Protein 2AZQ (pdb70)

B-factor: mean 15.6, std 13.95, range [2.0, 67.77]

Structure (mmCIF, N/CA/C/O backbone):
data_2AZQ
#
_entry.id   2AZQ
#
_cell.length_a   62.73
_cell.length_b   71.52
_cell.length_c   187.09
_cell.angle_alpha   90
_cell.angle_beta   90
_cell.angle_gamma   90
#
_symmetry.space_group_name_H-M   'C 2 2 21'
#
loop_
_entity.id
_entity.type
_entity.pdbx_description
1 polymer 'catechol 1,2-dioxygenase'
2 non-polymer 'FE (III) ION'
3 non-polymer 1,2-DIACYL-SN-GLYCERO-3-PHOSHOCHOLINE
#
loop_
_atom_site.group_PDB
_atom_site.id
_atom_site.type_symbol
_atom_site.label_atom_id
_atom_site.label_alt_id
_atom_site.label_comp_id
_atom_site.label_asym_id
_atom_site.label_entity_id
_atom_site.label_seq_id
_atom_site.pdbx_PDB_ins_code
_atom_site.Cartn_x
_atom_site.Cartn_y
_atom_site.Cartn_z
_atom_site.occupancy
_atom_site.B_iso_or_equiv
_atom_site.auth_seq_id
_atom_site.auth_comp_id
_atom_site.auth_asym_id
_atom_site.auth_atom_id
_atom_site.pdbx_PDB_model_num
ATOM 1 N N . VAL A 1 3 ? 1.413 -14.566 9.019 1.00 30.05 2 VAL A N 1
ATOM 2 C CA . VAL A 1 3 ? 1.409 -13.690 10.240 1.00 30.00 2 VAL A CA 1
ATOM 3 C C . VAL A 1 3 ? 1.790 -12.248 9.981 1.00 29.93 2 VAL A C 1
ATOM 4 O O . VAL A 1 3 ? 2.875 -11.965 9.480 1.00 30.10 2 VAL A O 1
ATOM 8 N N . LYS A 1 4 ? 0.895 -11.342 10.363 1.00 29.68 3 LYS A N 1
ATOM 9 C CA . LYS A 1 4 ? 1.086 -9.906 10.164 1.00 28.96 3 LYS A CA 1
ATOM 10 C C . LYS A 1 4 ? 1.026 -9.172 11.507 1.00 26.92 3 LYS A C 1
ATOM 11 O O . LYS A 1 4 ? 0.009 -9.235 12.188 1.00 26.85 3 LYS A O 1
ATOM 17 N N . ILE A 1 5 ? 2.097 -8.473 11.882 1.00 24.07 4 ILE A N 1
ATOM 18 C CA . ILE A 1 5 ? 2.112 -7.744 13.147 1.00 20.88 4 ILE A CA 1
ATOM 19 C C . ILE A 1 5 ? 2.302 -6.256 12.869 1.00 20.52 4 ILE A C 1
ATOM 20 O O . ILE A 1 5 ? 2.046 -5.409 13.727 1.00 19.66 4 ILE A O 1
ATOM 25 N N . SER A 1 6 ? 2.755 -5.965 11.653 1.00 19.21 5 SER A N 1
ATOM 26 C CA . SER A 1 6 ? 3.008 -4.606 11.171 1.00 19.49 5 SER A CA 1
ATOM 27 C C . SER A 1 6 ? 1.806 -3.615 11.239 1.00 19.52 5 SER A C 1
ATOM 28 O O . SER A 1 6 ? 1.982 -2.381 11.285 1.00 17.85 5 SER A O 1
ATOM 31 N N . HIS A 1 7 ? 0.596 -4.171 11.260 1.00 19.81 6 HIS A N 1
ATOM 32 C CA . HIS A 1 7 ? -0.63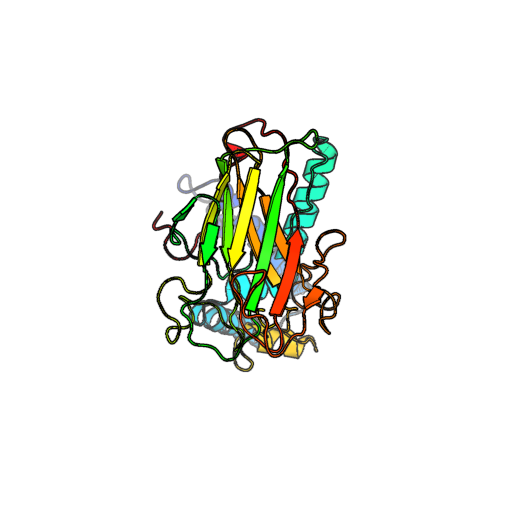7 -3.397 11.282 1.00 21.33 6 HIS A CA 1
ATOM 33 C C . HIS A 1 7 ? -1.135 -3.082 12.702 1.00 21.07 6 HIS A C 1
ATOM 34 O O . HIS A 1 7 ? -2.077 -2.298 12.879 1.00 21.09 6 HIS A O 1
ATOM 41 N N . THR A 1 8 ? -0.505 -3.692 13.703 1.00 20.62 7 THR A N 1
ATOM 42 C CA . THR A 1 8 ? -0.892 -3.491 15.099 1.00 20.03 7 THR A CA 1
ATOM 43 C C . THR A 1 8 ? -0.311 -2.195 15.650 1.00 19.35 7 THR A C 1
ATOM 44 O O . THR A 1 8 ? 0.780 -1.784 15.256 1.00 18.72 7 THR A O 1
ATOM 48 N N . ALA A 1 9 ? -1.040 -1.562 16.564 1.00 19.12 8 ALA A N 1
ATOM 49 C CA . ALA A 1 9 ? -0.602 -0.313 17.188 1.00 20.38 8 ALA A CA 1
ATOM 50 C C . ALA A 1 9 ? 0.752 -0.511 17.881 1.00 21.92 8 ALA A C 1
ATOM 51 O O . ALA A 1 9 ? 1.590 0.406 17.932 1.00 22.09 8 ALA A O 1
ATOM 53 N N . ASP A 1 10 ? 0.945 -1.721 18.405 1.00 22.06 9 ASP A N 1
ATOM 54 C CA . ASP A 1 10 ? 2.158 -2.103 19.106 1.00 22.53 9 ASP A CA 1
ATOM 55 C C . ASP A 1 10 ? 3.386 -1.875 18.199 1.00 21.43 9 ASP A C 1
ATOM 56 O O . ASP A 1 10 ? 4.436 -1.400 18.659 1.00 22.04 9 ASP A O 1
ATOM 61 N N . ILE A 1 11 ? 3.252 -2.201 16.915 1.00 17.76 10 ILE A N 1
ATOM 62 C CA . ILE A 1 11 ? 4.349 -2.026 15.963 1.00 17.25 10 ILE A CA 1
ATOM 63 C C . ILE A 1 11 ? 4.388 -0.626 15.326 1.00 17.37 10 ILE A C 1
ATOM 64 O O . ILE A 1 11 ? 5.445 -0.130 15.001 1.00 17.32 10 ILE A O 1
ATOM 69 N N . GLN A 1 12 ? 3.242 0.009 15.132 1.00 17.64 11 GLN A N 1
ATOM 70 C CA . GLN A 1 12 ? 3.236 1.344 14.566 1.00 17.43 11 GLN A CA 1
ATOM 71 C C . GLN A 1 12 ? 3.872 2.292 15.574 1.00 15.91 11 GLN A C 1
ATOM 72 O O . GLN A 1 12 ? 4.501 3.274 15.223 1.00 15.27 11 GLN A O 1
ATOM 78 N N . ALA A 1 13 ? 3.686 1.995 16.848 1.00 15.17 12 ALA A N 1
ATOM 79 C CA . ALA A 1 13 ? 4.257 2.820 17.904 1.00 13.24 12 ALA A CA 1
ATOM 80 C C . ALA A 1 13 ? 5.776 2.650 17.899 1.00 12.05 12 ALA A C 1
ATOM 81 O O . ALA A 1 13 ? 6.517 3.588 18.181 1.00 13.43 12 ALA A O 1
ATOM 83 N N . PHE A 1 14 ? 6.242 1.451 17.577 1.00 10.09 13 PHE A N 1
ATOM 84 C CA . PHE A 1 14 ? 7.671 1.186 17.548 1.00 8.49 13 PHE A CA 1
ATOM 85 C C . PHE A 1 14 ? 8.390 1.899 16.373 1.00 7.56 13 PHE A C 1
ATOM 86 O O . PHE A 1 14 ? 9.460 2.496 16.545 1.00 5.95 13 PHE A O 1
ATOM 94 N N . PHE A 1 15 ? 7.791 1.859 15.189 1.00 7.39 14 PHE A N 1
ATOM 95 C CA . PHE A 1 15 ? 8.381 2.503 14.026 1.00 7.80 14 PHE A CA 1
ATOM 96 C C . PHE A 1 15 ? 8.379 3.984 14.260 1.00 7.27 14 PHE A C 1
ATOM 97 O O . PHE A 1 15 ? 9.281 4.682 13.831 1.00 6.09 14 PHE A O 1
ATOM 105 N N . ASN A 1 16 ? 7.360 4.441 14.973 1.00 7.72 15 ASN A N 1
ATOM 106 C CA . ASN A 1 16 ? 7.198 5.839 15.318 1.00 8.76 15 ASN A CA 1
ATOM 107 C C . ASN A 1 16 ? 8.451 6.325 16.091 1.00 9.96 15 ASN A C 1
ATOM 108 O O . ASN A 1 16 ? 9.067 7.348 15.738 1.00 8.27 15 ASN A O 1
ATOM 113 N N . GLN A 1 17 ? 8.861 5.586 17.124 1.00 10.67 16 GLN A N 1
ATOM 114 C CA . GLN A 1 17 ? 10.029 6.009 17.892 1.00 12.76 16 GLN A CA 1
ATOM 115 C C . GLN A 1 17 ? 11.343 5.805 17.141 1.00 13.12 16 GLN A C 1
ATOM 116 O O . GLN A 1 17 ? 12.325 6.490 17.425 1.00 12.22 16 GLN A O 1
ATOM 122 N N . VAL A 1 18 ? 11.385 4.844 16.220 1.00 12.43 17 VAL A N 1
ATOM 123 C CA . VAL A 1 18 ? 12.606 4.623 15.468 1.00 13.65 17 VAL A CA 1
ATOM 124 C C . VAL A 1 18 ? 12.865 5.791 14.547 1.00 12.42 17 VAL A C 1
ATOM 125 O O . VAL A 1 18 ? 13.997 6.258 14.420 1.00 12.84 17 VAL A O 1
ATOM 129 N N . ALA A 1 19 ? 11.801 6.248 13.897 1.00 10.81 18 ALA A N 1
ATOM 130 C CA . ALA A 1 19 ? 11.876 7.367 12.978 1.00 10.36 18 ALA A CA 1
ATOM 131 C C . ALA A 1 19 ? 12.384 8.649 13.683 1.00 11.14 18 ALA A C 1
ATOM 132 O O . ALA A 1 19 ? 12.873 9.575 13.030 1.00 12.42 18 ALA A O 1
ATOM 134 N N . GLY A 1 20 ? 12.280 8.687 15.012 1.00 9.76 19 GLY A N 1
ATOM 135 C CA . GLY A 1 20 ? 12.747 9.833 15.770 1.00 9.05 19 GLY A CA 1
ATOM 136 C C . GLY A 1 20 ? 11.655 10.765 16.265 1.00 9.33 19 GLY A C 1
ATOM 137 O O . GLY A 1 20 ? 11.956 11.838 16.780 1.00 6.74 19 GLY A O 1
ATOM 138 N N . LEU A 1 21 ? 10.390 10.359 16.115 1.00 9.98 20 LEU A N 1
ATOM 139 C CA . LEU A 1 21 ? 9.257 11.186 16.536 1.00 10.36 20 LEU A CA 1
ATOM 140 C C . LEU A 1 21 ? 9.180 11.204 18.065 1.00 10.93 20 LEU A C 1
ATOM 141 O O . LEU A 1 21 ? 8.275 11.753 18.680 1.00 9.90 20 LEU A O 1
ATOM 146 N N . ASP A 1 22 ? 10.207 10.640 18.665 1.00 13.57 21 ASP A N 1
ATOM 147 C CA . ASP A 1 22 ? 10.328 10.595 20.100 1.00 16.33 21 ASP A CA 1
ATOM 148 C C . ASP A 1 22 ? 11.054 11.842 20.638 1.00 15.56 21 ASP A C 1
ATOM 149 O O . ASP A 1 22 ? 11.333 11.943 21.822 1.00 14.79 21 ASP A O 1
ATOM 154 N N . HIS A 1 23 ? 11.358 12.800 19.772 1.00 16.45 22 HIS A N 1
ATOM 155 C CA . HIS A 1 23 ? 12.020 14.023 20.231 1.00 17.35 22 HIS A CA 1
ATOM 156 C C . HIS A 1 23 ? 11.984 15.212 19.273 1.00 15.44 22 HIS A C 1
ATOM 157 O O . HIS A 1 23 ? 11.412 15.148 18.196 1.00 14.42 22 HIS A O 1
ATOM 164 N N . ALA A 1 24 ? 12.612 16.305 19.669 1.00 14.81 23 ALA A N 1
ATOM 165 C CA . ALA A 1 24 ? 12.542 17.502 18.862 1.00 16.05 23 ALA A CA 1
ATOM 166 C C . ALA A 1 24 ? 13.753 17.864 18.045 1.00 17.10 23 ALA A C 1
ATOM 167 O O . ALA A 1 24 ? 13.792 18.948 17.480 1.00 17.39 23 ALA A O 1
ATOM 169 N N . GLU A 1 25 ? 14.724 16.961 17.968 1.00 17.78 24 GLU A N 1
ATOM 170 C CA . GLU A 1 25 ? 15.952 17.187 17.217 1.00 19.13 24 GLU A CA 1
ATOM 171 C C . GLU A 1 25 ? 15.756 16.566 15.851 1.00 18.23 24 GLU A C 1
ATOM 172 O O . GLU A 1 25 ? 14.766 15.880 15.634 1.00 16.84 24 GLU A O 1
ATOM 178 N N . GLY A 1 26 ? 16.712 16.792 14.949 1.00 17.73 25 GLY A N 1
ATOM 179 C CA . GLY A 1 26 ? 16.665 16.220 13.606 1.00 17.17 25 GLY A CA 1
ATOM 180 C C . GLY A 1 26 ? 15.677 16.865 12.656 1.00 16.16 25 GLY A C 1
ATOM 181 O O . GLY A 1 26 ? 15.066 17.846 13.020 1.00 17.67 25 GLY A O 1
ATOM 182 N N . LYS A 1 27 ? 15.527 16.327 11.444 1.00 16.22 26 LYS A N 1
ATOM 183 C CA . LYS A 1 27 ? 14.576 16.859 10.456 1.00 16.43 26 LYS A CA 1
ATOM 184 C C . LYS A 1 27 ? 13.237 16.188 10.433 1.00 15.50 26 LYS A C 1
ATOM 185 O O . LYS A 1 27 ? 13.145 14.976 10.241 1.00 15.91 26 LYS A O 1
ATOM 191 N N . PRO A 1 28 ? 12.171 16.967 10.615 1.00 13.94 27 PRO A N 1
ATOM 192 C CA . PRO A 1 28 ? 10.842 16.377 10.578 1.00 13.65 27 PRO A CA 1
ATOM 193 C C . PRO A 1 28 ? 10.569 15.746 9.205 1.00 14.14 27 PRO A C 1
ATOM 194 O O . PRO A 1 28 ? 9.581 15.054 9.028 1.00 16.05 27 PRO A O 1
ATOM 198 N N . ARG A 1 29 ? 11.458 15.970 8.242 1.00 15.42 28 ARG A N 1
ATOM 199 C CA . ARG A 1 29 ? 11.305 15.401 6.893 1.00 16.06 28 ARG A CA 1
ATOM 200 C C . ARG A 1 29 ? 11.794 13.934 6.852 1.00 16.28 28 ARG A C 1
ATOM 201 O O . ARG A 1 29 ? 11.021 13.056 6.467 1.00 16.49 28 ARG A O 1
ATOM 209 N N . PHE A 1 30 ? 13.039 13.653 7.255 1.00 15.59 29 PHE A N 1
ATOM 210 C CA . PHE A 1 30 ? 13.507 12.260 7.258 1.00 16.23 29 PHE A CA 1
ATOM 211 C C . PHE A 1 30 ? 12.639 11.432 8.129 1.00 14.27 29 PHE A C 1
ATOM 212 O O . PHE A 1 30 ? 12.371 10.271 7.820 1.00 12.96 29 PHE A O 1
ATOM 220 N N . LYS A 1 31 ? 12.241 12.021 9.251 1.00 12.19 30 LYS A N 1
ATOM 221 C CA . LYS A 1 31 ? 11.397 11.309 10.172 1.00 10.14 30 LYS A CA 1
ATOM 222 C C . LYS A 1 31 ? 10.195 10.782 9.424 1.00 9.26 30 LYS A C 1
ATOM 223 O O . LYS A 1 31 ? 9.884 9.615 9.560 1.00 8.85 30 LYS A O 1
ATOM 229 N N . GLN A 1 32 ? 9.538 11.620 8.617 1.00 8.43 31 GLN A N 1
ATOM 230 C CA . GLN A 1 32 ? 8.372 11.170 7.862 1.00 9.92 31 GLN A CA 1
ATOM 231 C C . GLN A 1 32 ? 8.763 10.119 6.814 1.00 9.50 31 GLN A C 1
ATOM 232 O O . GLN A 1 32 ? 8.048 9.132 6.627 1.00 9.51 31 GLN A O 1
ATOM 238 N N . ILE A 1 33 ? 9.900 10.318 6.148 1.00 7.83 32 ILE A N 1
ATOM 239 C CA . ILE A 1 33 ? 10.368 9.366 5.131 1.00 7.17 32 ILE A CA 1
ATOM 240 C C . ILE A 1 33 ? 10.792 7.995 5.754 1.00 8.07 32 ILE A C 1
ATOM 241 O O . ILE A 1 33 ? 10.430 6.919 5.234 1.00 8.97 32 ILE A O 1
ATOM 246 N N . ILE A 1 34 ? 11.541 8.026 6.858 1.00 6.95 33 ILE A N 1
ATOM 247 C CA . ILE A 1 34 ? 11.941 6.785 7.520 1.00 7.04 33 ILE A CA 1
ATOM 248 C C . ILE A 1 34 ? 10.730 6.099 8.156 1.00 5.05 33 ILE A C 1
ATOM 249 O O . ILE A 1 34 ? 10.730 4.889 8.279 1.00 7.20 33 ILE A O 1
ATOM 254 N N . LEU A 1 35 ? 9.709 6.842 8.565 1.00 4.49 34 LEU A N 1
ATOM 255 C CA . LEU A 1 35 ? 8.537 6.182 9.180 1.00 5.62 34 LEU A CA 1
ATOM 256 C C . LEU A 1 35 ? 7.945 5.335 8.045 1.00 5.44 34 LEU A C 1
ATOM 257 O O . LEU A 1 35 ? 7.617 4.156 8.205 1.00 4.48 34 LEU A O 1
ATOM 262 N N . ARG A 1 36 ? 7.855 5.955 6.882 1.00 5.35 35 ARG A N 1
ATOM 263 C CA . ARG A 1 36 ? 7.320 5.309 5.700 1.00 7.57 35 ARG A CA 1
ATOM 264 C C . ARG A 1 36 ? 8.207 4.143 5.206 1.00 8.61 35 ARG A C 1
ATOM 265 O O . ARG A 1 36 ? 7.703 3.024 5.032 1.00 7.14 35 ARG A O 1
ATOM 273 N N . VAL A 1 37 ? 9.507 4.390 4.993 1.00 7.89 36 VAL A N 1
ATOM 274 C CA . VAL A 1 37 ? 10.410 3.329 4.528 1.00 8.29 36 VAL A CA 1
ATOM 275 C C . VAL A 1 37 ? 10.310 2.097 5.433 1.00 9.55 36 VAL A C 1
ATOM 276 O O . VAL A 1 37 ? 10.427 0.954 4.961 1.00 9.04 36 VAL A O 1
ATOM 280 N N . LEU A 1 38 ? 10.085 2.320 6.732 1.00 9.79 37 LEU A N 1
ATOM 281 C CA . LEU A 1 38 ? 9.954 1.196 7.665 1.00 10.11 37 LEU A CA 1
ATOM 282 C C . LEU A 1 38 ? 8.623 0.421 7.581 1.00 11.55 37 LEU A C 1
ATOM 283 O O . LEU A 1 38 ? 8.629 -0.798 7.670 1.00 10.65 37 LEU A O 1
ATOM 288 N N . GLN A 1 39 ? 7.498 1.123 7.406 1.00 13.25 38 GLN A N 1
ATOM 289 C CA . GLN A 1 39 ? 6.179 0.486 7.318 1.00 14.98 38 GLN A CA 1
ATOM 290 C C . GLN A 1 39 ? 6.085 -0.340 6.056 1.00 15.10 38 GLN A C 1
ATOM 291 O O . GLN A 1 39 ? 5.480 -1.420 6.057 1.00 16.74 38 GLN A O 1
ATOM 297 N N . ASP A 1 40 ? 6.644 0.192 4.968 1.00 13.06 39 ASP A N 1
ATOM 298 C CA . ASP A 1 40 ? 6.632 -0.517 3.695 1.00 11.96 39 ASP A CA 1
ATOM 299 C C . ASP A 1 40 ? 7.583 -1.714 3.747 1.00 11.66 39 ASP A C 1
ATOM 300 O O . ASP A 1 40 ? 7.197 -2.827 3.400 1.00 12.94 39 ASP A O 1
ATOM 305 N N . THR A 1 41 ? 8.820 -1.501 4.188 1.00 10.69 40 THR A N 1
ATOM 306 C CA . THR A 1 41 ? 9.765 -2.605 4.252 1.00 9.72 40 THR A CA 1
ATOM 307 C C . THR A 1 41 ? 9.163 -3.774 5.024 1.00 10.34 40 THR A C 1
ATOM 308 O O . THR A 1 41 ? 9.255 -4.932 4.606 1.00 10.89 40 THR A O 1
ATOM 312 N N . ALA A 1 42 ? 8.523 -3.459 6.139 1.00 9.64 41 ALA A N 1
ATOM 313 C CA . ALA A 1 42 ? 7.877 -4.456 6.965 1.00 10.49 41 ALA A CA 1
ATOM 314 C C . ALA A 1 42 ? 6.788 -5.227 6.201 1.00 11.44 41 ALA A C 1
ATOM 315 O O . ALA A 1 42 ? 6.654 -6.446 6.362 1.00 9.93 41 ALA A O 1
ATOM 317 N N . ARG A 1 43 ? 6.002 -4.520 5.384 1.00 12.43 42 ARG A N 1
ATOM 318 C CA . ARG A 1 43 ? 4.944 -5.167 4.608 1.00 13.35 42 ARG A CA 1
ATOM 319 C C . ARG A 1 43 ? 5.484 -6.121 3.550 1.00 10.91 42 ARG A C 1
ATOM 320 O O . ARG A 1 43 ? 4.902 -7.168 3.328 1.00 9.68 42 ARG A O 1
ATOM 328 N N . LEU A 1 44 ? 6.560 -5.764 2.862 1.00 9.01 43 LEU A N 1
ATOM 329 C CA . LEU A 1 44 ? 7.092 -6.712 1.890 1.00 9.66 43 LEU A CA 1
ATOM 330 C C . LEU A 1 44 ? 7.386 -7.989 2.664 1.00 8.73 43 LEU A C 1
ATOM 331 O O . LEU A 1 44 ? 6.934 -9.072 2.313 1.00 8.51 43 LEU A O 1
ATOM 336 N N . ILE A 1 45 ? 8.206 -7.845 3.698 1.00 6.77 44 ILE A N 1
ATOM 337 C CA . ILE A 1 45 ? 8.584 -8.978 4.504 1.00 6.72 44 ILE A CA 1
ATOM 338 C C . ILE A 1 45 ? 7.366 -9.798 4.917 1.00 7.47 44 ILE A C 1
ATOM 339 O O . ILE A 1 45 ? 7.421 -11.017 4.953 1.00 8.29 44 ILE A O 1
ATOM 344 N N . GLU A 1 46 ? 6.259 -9.143 5.220 1.00 7.82 45 GLU A N 1
ATOM 345 C CA . GLU A 1 46 ? 5.077 -9.887 5.619 1.00 9.89 45 GLU A CA 1
ATOM 346 C C . GLU A 1 46 ? 4.221 -10.385 4.462 1.00 10.52 45 GLU A C 1
ATOM 347 O O . GLU A 1 46 ? 3.555 -11.403 4.585 1.00 11.14 45 GLU A O 1
ATOM 353 N N . ASP A 1 47 ? 4.251 -9.677 3.339 1.00 10.88 46 ASP A N 1
ATOM 354 C CA . ASP A 1 47 ? 3.471 -10.051 2.168 1.00 10.01 46 ASP A CA 1
ATOM 355 C C . ASP A 1 47 ? 4.157 -11.086 1.301 1.00 10.96 46 ASP A C 1
ATOM 356 O O . ASP A 1 47 ? 3.490 -11.932 0.709 1.00 13.06 46 ASP A O 1
ATOM 361 N N . LEU A 1 48 ? 5.484 -11.037 1.220 1.00 10.19 47 LEU A N 1
ATOM 362 C CA . LEU A 1 48 ? 6.207 -11.989 0.380 1.00 8.86 47 LEU A CA 1
ATOM 363 C C . LEU A 1 48 ? 6.908 -13.009 1.240 1.00 11.02 47 LEU A C 1
ATOM 364 O O . LEU A 1 48 ? 7.641 -13.889 0.751 1.00 10.80 47 LEU A O 1
ATOM 369 N N . GLU A 1 49 ? 6.653 -12.893 2.535 1.00 12.37 48 GLU A N 1
ATOM 370 C CA . GLU A 1 49 ? 7.244 -13.789 3.501 1.00 13.83 48 GLU A CA 1
ATOM 371 C C . GLU A 1 49 ? 8.719 -14.025 3.243 1.00 12.20 48 GLU A C 1
ATOM 372 O O . GLU A 1 49 ? 9.145 -15.152 2.988 1.00 10.82 48 GLU A O 1
ATOM 378 N N . ILE A 1 50 ? 9.492 -12.947 3.306 1.00 11.13 49 ILE A N 1
ATOM 379 C CA . ILE A 1 50 ? 10.928 -13.039 3.118 1.00 12.30 49 ILE A CA 1
ATOM 380 C C . ILE A 1 50 ? 11.510 -13.789 4.329 1.00 12.10 49 ILE A C 1
ATOM 381 O O . ILE A 1 50 ? 11.157 -13.523 5.474 1.00 12.48 49 ILE A O 1
ATOM 386 N N . THR A 1 51 ? 12.387 -14.742 4.058 1.00 11.67 50 THR A N 1
ATOM 387 C CA . THR A 1 51 ? 13.031 -15.540 5.091 1.00 12.46 50 THR A CA 1
ATOM 388 C C . THR A 1 51 ? 14.148 -14.708 5.762 1.00 13.40 50 THR A C 1
ATOM 389 O O . THR A 1 51 ? 14.507 -13.646 5.256 1.00 11.63 50 THR A O 1
ATOM 393 N N . GLU A 1 52 ? 14.691 -15.171 6.891 1.00 13.85 51 GLU A N 1
ATOM 394 C CA . GLU A 1 52 ? 15.802 -14.444 7.504 1.00 15.42 51 GLU A CA 1
ATOM 395 C C . GLU A 1 52 ? 17.002 -14.487 6.565 1.00 15.75 51 GLU A C 1
ATOM 396 O O . GLU A 1 52 ? 17.713 -13.482 6.440 1.00 16.34 51 GLU A O 1
ATOM 402 N N . ASP A 1 53 ? 17.239 -15.648 5.929 1.00 14.94 52 ASP A N 1
ATOM 403 C CA . ASP A 1 53 ? 18.362 -15.789 5.001 1.00 14.29 52 ASP A CA 1
ATOM 404 C C . ASP A 1 53 ? 18.251 -14.827 3.837 1.00 12.15 52 ASP A C 1
ATOM 405 O O . ASP A 1 53 ? 19.247 -14.277 3.385 1.00 12.32 52 ASP A O 1
ATOM 410 N N . GLU A 1 54 ? 17.040 -14.619 3.344 1.00 8.94 53 GLU A N 1
ATOM 411 C CA . GLU A 1 54 ? 16.889 -13.717 2.221 1.00 7.90 53 GLU A CA 1
ATOM 412 C C . GLU A 1 54 ? 17.202 -12.305 2.706 1.00 5.87 53 GLU A C 1
ATOM 413 O O . GLU A 1 54 ? 17.950 -11.565 2.075 1.00 3.92 53 GLU A O 1
ATOM 419 N N . PHE A 1 55 ? 16.646 -11.961 3.854 1.00 5.12 54 PHE A N 1
ATOM 420 C CA . PHE A 1 55 ? 16.841 -10.643 4.423 1.00 4.97 54 PHE A CA 1
ATOM 421 C C . PHE A 1 55 ? 18.296 -10.312 4.634 1.00 4.73 54 PHE A C 1
ATOM 422 O O . PHE A 1 55 ? 18.724 -9.201 4.294 1.00 3.66 54 PHE A O 1
ATOM 430 N N . TRP A 1 56 ? 19.052 -11.258 5.203 1.00 4.79 55 TRP A N 1
ATOM 431 C CA . TRP A 1 56 ? 20.472 -11.007 5.467 1.00 5.49 55 TRP A CA 1
ATOM 432 C C . TRP A 1 56 ? 21.412 -11.106 4.254 1.00 6.44 55 TRP A C 1
ATOM 433 O O . TRP A 1 56 ? 22.509 -10.537 4.274 1.00 8.41 55 TRP A O 1
ATOM 444 N N . HIS A 1 57 ? 21.005 -11.802 3.195 1.00 5.21 56 HIS A N 1
ATOM 445 C CA . HIS A 1 57 ? 21.826 -11.821 1.980 1.00 4.52 56 HIS A CA 1
ATOM 446 C C . HIS A 1 57 ? 21.608 -10.443 1.293 1.00 3.69 56 HIS A C 1
ATOM 447 O O . HIS A 1 57 ? 22.511 -9.913 0.630 1.00 2.00 56 HIS A O 1
ATOM 454 N N . ALA A 1 58 ? 20.414 -9.865 1.473 1.00 2.00 57 ALA A N 1
ATOM 455 C CA . ALA A 1 58 ? 20.111 -8.559 0.897 1.00 3.52 57 ALA A CA 1
ATOM 456 C C . ALA A 1 58 ? 20.967 -7.497 1.609 1.00 5.77 57 ALA A C 1
ATOM 457 O O . ALA A 1 58 ? 21.598 -6.647 0.964 1.00 5.33 57 ALA A O 1
ATOM 459 N N . VAL A 1 59 ? 20.978 -7.536 2.941 1.00 5.41 58 VAL A N 1
ATOM 460 C CA . VAL A 1 59 ? 21.785 -6.593 3.694 1.00 5.45 58 VAL A CA 1
ATOM 461 C C . VAL A 1 59 ? 23.261 -6.727 3.253 1.00 6.30 58 VAL A C 1
ATOM 462 O O . VAL A 1 59 ? 23.954 -5.719 3.042 1.00 5.36 58 VAL A O 1
ATOM 466 N N . ASP A 1 60 ? 23.737 -7.965 3.095 1.00 5.14 59 ASP A N 1
ATOM 467 C CA . ASP A 1 60 ? 25.116 -8.178 2.666 1.00 3.22 59 ASP A CA 1
ATOM 468 C C . ASP A 1 60 ? 25.363 -7.779 1.199 1.00 2.57 59 ASP A C 1
ATOM 469 O O . ASP A 1 60 ? 26.406 -7.215 0.871 1.00 3.63 59 ASP A O 1
ATOM 474 N N . TYR A 1 61 ? 24.416 -8.072 0.317 1.00 2.24 60 TYR A N 1
ATOM 475 C CA . TYR A 1 61 ? 24.540 -7.671 -1.077 1.00 2.83 60 TYR A CA 1
ATOM 476 C C . TYR A 1 61 ? 24.718 -6.157 -1.065 1.00 3.40 60 TYR A C 1
ATOM 477 O O . TYR A 1 61 ? 25.536 -5.595 -1.788 1.00 4.10 60 TYR A O 1
ATOM 486 N N . LEU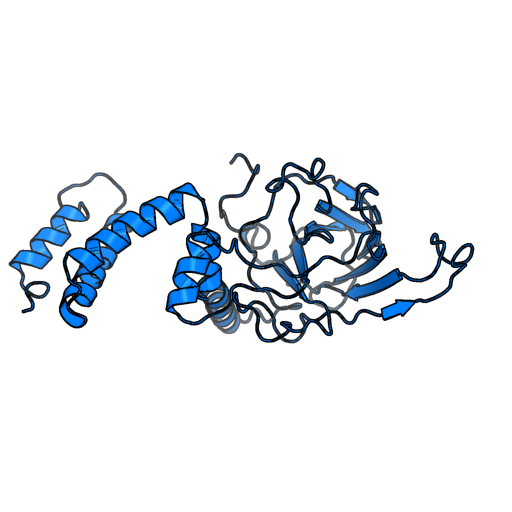 A 1 62 ? 23.928 -5.508 -0.219 1.00 4.02 61 LEU A N 1
ATOM 487 C CA . LEU A 1 62 ? 23.937 -4.062 -0.058 1.00 4.94 61 LEU A CA 1
ATOM 488 C C . LEU A 1 62 ? 25.308 -3.526 0.376 1.00 5.15 61 LEU A C 1
ATOM 489 O O . LEU A 1 62 ? 25.648 -2.368 0.109 1.00 4.62 61 LEU A O 1
ATOM 494 N N . ASN A 1 63 ? 26.088 -4.348 1.074 1.00 4.84 62 ASN A N 1
ATOM 495 C CA . ASN A 1 63 ? 27.416 -3.904 1.449 1.00 4.64 62 ASN A CA 1
ATOM 496 C C . ASN A 1 63 ? 28.300 -3.983 0.248 1.00 4.45 62 ASN A C 1
ATOM 497 O O . ASN A 1 63 ? 29.120 -3.104 0.026 1.00 4.41 62 ASN A O 1
ATOM 502 N N . ARG A 1 64 ? 28.142 -5.040 -0.532 1.00 3.30 63 ARG A N 1
ATOM 503 C CA . ARG A 1 64 ? 28.972 -5.190 -1.708 1.00 5.16 63 ARG A CA 1
ATOM 504 C C . ARG A 1 64 ? 28.587 -4.183 -2.796 1.00 6.55 63 ARG A C 1
ATOM 505 O O . ARG A 1 64 ? 29.477 -3.683 -3.508 1.00 6.17 63 ARG A O 1
ATOM 513 N N . LEU A 1 65 ? 27.289 -3.850 -2.904 1.00 6.07 64 LEU A N 1
ATOM 514 C CA . LEU A 1 65 ? 26.872 -2.887 -3.913 1.00 6.47 64 LEU A CA 1
ATOM 515 C C . LEU A 1 65 ? 27.495 -1.582 -3.530 1.00 6.66 64 LEU A C 1
ATOM 516 O O . LEU A 1 65 ? 27.931 -0.819 -4.385 1.00 6.92 64 LEU A O 1
ATOM 521 N N . GLY A 1 66 ? 27.532 -1.325 -2.230 1.00 6.46 65 GLY A N 1
ATOM 522 C CA . GLY A 1 66 ? 28.131 -0.099 -1.746 1.00 4.63 65 GLY A CA 1
ATOM 523 C C . GLY A 1 66 ? 29.627 -0.043 -1.983 1.00 4.39 65 GLY A C 1
ATOM 524 O O . GLY A 1 66 ? 30.133 0.942 -2.513 1.00 5.44 65 GLY A O 1
ATOM 525 N N . GLY A 1 67 ? 30.336 -1.096 -1.594 1.00 5.70 66 GLY A N 1
ATOM 526 C CA . GLY A 1 67 ? 31.782 -1.133 -1.767 1.00 7.48 66 GLY A CA 1
ATOM 527 C C . GLY A 1 67 ? 32.379 -1.240 -3.176 1.00 8.82 66 GLY A C 1
ATOM 528 O O . GLY A 1 67 ? 33.592 -1.179 -3.310 1.00 9.65 66 GLY A O 1
ATOM 529 N N . ARG A 1 68 ? 31.571 -1.454 -4.211 1.00 9.08 67 ARG A N 1
ATOM 530 C CA . ARG A 1 68 ? 32.078 -1.498 -5.592 1.00 11.39 67 ARG A CA 1
ATOM 531 C C . ARG A 1 68 ? 31.651 -0.130 -6.137 1.00 10.51 67 ARG A C 1
ATOM 532 O O . ARG A 1 68 ? 32.102 0.344 -7.196 1.00 6.51 67 ARG A O 1
ATOM 540 N N . ASN A 1 69 ? 30.768 0.485 -5.354 1.00 10.57 68 ASN A N 1
ATOM 541 C CA . ASN A 1 69 ? 30.186 1.783 -5.642 1.00 12.32 68 ASN A CA 1
ATOM 542 C C . ASN A 1 69 ? 29.259 1.770 -6.871 1.00 10.88 68 ASN A C 1
ATOM 543 O O . ASN A 1 69 ? 29.323 2.658 -7.710 1.00 10.54 68 ASN A O 1
ATOM 548 N N . GLU A 1 70 ? 28.372 0.773 -6.944 1.00 7.26 69 GLU A N 1
ATOM 549 C CA . GLU A 1 70 ? 27.473 0.636 -8.071 1.00 6.04 69 GLU A CA 1
ATOM 550 C C . GLU A 1 70 ? 26.002 0.949 -7.785 1.00 5.93 69 GLU A C 1
ATOM 551 O O . GLU A 1 70 ? 25.121 0.551 -8.531 1.00 6.02 69 GLU A O 1
ATOM 557 N N . ALA A 1 71 ? 25.735 1.676 -6.719 1.00 5.23 70 ALA A N 1
ATOM 558 C CA . ALA A 1 71 ? 24.370 2.011 -6.374 1.00 3.76 70 ALA A CA 1
ATOM 559 C C . ALA A 1 71 ? 23.687 2.795 -7.497 1.00 3.15 70 ALA A C 1
ATOM 560 O O . ALA A 1 71 ? 22.490 2.618 -7.750 1.00 4.60 70 ALA A O 1
ATOM 562 N N . GLY A 1 72 ? 24.430 3.667 -8.160 1.00 2.00 71 GLY A N 1
ATOM 563 C CA . GLY A 1 72 ? 23.840 4.426 -9.236 1.00 2.00 71 GLY A CA 1
ATOM 564 C C . GLY A 1 72 ? 23.672 3.500 -10.430 1.00 2.74 71 GLY A C 1
ATOM 565 O O . GLY A 1 72 ? 22.723 3.620 -11.200 1.00 3.89 71 GLY A O 1
ATOM 566 N N . LEU A 1 73 ? 24.579 2.544 -10.579 1.00 2.00 72 LEU A N 1
ATOM 567 C CA . LEU A 1 73 ? 24.495 1.624 -11.695 1.00 2.00 72 LEU A CA 1
ATOM 568 C C . LEU A 1 73 ? 23.302 0.668 -11.579 1.00 2.19 72 LEU A C 1
ATOM 569 O O . LEU A 1 73 ? 22.732 0.246 -12.568 1.00 2.00 72 LEU A O 1
ATOM 574 N N . LEU A 1 74 ? 22.918 0.342 -10.358 1.00 2.66 73 LEU A N 1
ATOM 575 C CA . LEU A 1 74 ? 21.768 -0.500 -10.128 1.00 4.05 73 LEU A CA 1
ATOM 576 C C . LEU A 1 74 ? 20.453 0.281 -10.302 1.00 5.64 73 LEU A C 1
ATOM 577 O O . LEU A 1 74 ? 19.502 -0.254 -10.873 1.00 8.02 73 LEU A O 1
ATOM 582 N N . ALA A 1 75 ? 20.373 1.525 -9.823 1.00 4.60 74 ALA A N 1
ATOM 583 C CA . ALA A 1 75 ? 19.126 2.295 -9.982 1.00 3.30 74 ALA A CA 1
ATOM 584 C C . ALA A 1 75 ? 18.884 2.403 -11.487 1.00 3.08 74 ALA A C 1
ATOM 585 O O . ALA A 1 75 ? 17.755 2.377 -11.972 1.00 2.00 74 ALA A O 1
ATOM 587 N N . ALA A 1 76 ? 19.985 2.502 -12.222 1.00 3.52 75 ALA A N 1
ATOM 588 C CA . ALA A 1 76 ? 19.940 2.596 -13.671 1.00 2.88 75 ALA A CA 1
ATOM 589 C C . ALA A 1 76 ? 19.462 1.276 -14.305 1.00 2.80 75 ALA A C 1
ATOM 590 O O . ALA A 1 76 ? 18.644 1.264 -15.222 1.00 2.00 75 ALA A O 1
ATOM 592 N N . GLY A 1 77 ? 19.978 0.166 -13.801 1.00 2.34 76 GLY A N 1
ATOM 593 C CA . GLY A 1 77 ? 19.601 -1.117 -14.343 1.00 4.96 76 GLY A CA 1
ATOM 594 C C . GLY A 1 77 ? 18.185 -1.518 -13.990 1.00 6.21 76 GLY A C 1
ATOM 595 O O . GLY A 1 77 ? 17.541 -2.251 -14.750 1.00 7.78 76 GLY A O 1
ATOM 596 N N . LEU A 1 78 ? 17.684 -1.057 -12.846 1.00 4.46 77 LEU A N 1
ATOM 597 C CA . LEU A 1 78 ? 16.327 -1.414 -12.468 1.00 2.65 77 LEU A CA 1
ATOM 598 C C . LEU A 1 78 ? 15.294 -0.456 -13.072 1.00 2.41 77 LEU A C 1
ATOM 599 O O . LEU A 1 78 ? 14.090 -0.557 -12.809 1.00 2.63 77 LEU A O 1
ATOM 604 N N . GLY A 1 79 ? 15.771 0.461 -13.906 1.00 2.05 78 GLY A N 1
ATOM 605 C CA . GLY A 1 79 ? 14.868 1.369 -14.574 1.00 2.00 78 GLY A CA 1
ATOM 606 C C . GLY A 1 79 ? 14.395 2.507 -13.718 1.00 2.00 78 GLY A C 1
ATOM 607 O O . GLY A 1 79 ? 13.521 3.279 -14.136 1.00 3.34 78 GLY A O 1
ATOM 608 N N . ILE A 1 80 ? 14.974 2.609 -12.523 1.00 2.00 79 ILE A N 1
ATOM 609 C CA . ILE A 1 80 ? 14.653 3.671 -11.570 1.00 3.01 79 ILE A CA 1
ATOM 610 C C . ILE A 1 80 ? 15.091 5.046 -12.125 1.00 2.31 79 ILE A C 1
ATOM 611 O O . ILE A 1 80 ? 14.394 6.046 -11.988 1.00 2.00 79 ILE A O 1
ATOM 616 N N . GLU A 1 81 ? 16.236 5.098 -12.781 1.00 2.00 80 GLU A N 1
ATOM 617 C CA . GLU A 1 81 ? 16.666 6.376 -13.316 1.00 3.82 80 GLU A CA 1
ATOM 618 C C . GLU A 1 81 ? 15.742 6.804 -14.472 1.00 5.22 80 GLU A C 1
ATOM 619 O O . GLU A 1 81 ? 15.319 7.975 -14.549 1.00 4.97 80 GLU A O 1
ATOM 625 N N . HIS A 1 82 ? 15.417 5.874 -15.371 1.00 5.85 81 HIS A N 1
ATOM 626 C CA . HIS A 1 82 ? 14.512 6.239 -16.467 1.00 7.05 81 HIS A CA 1
ATOM 627 C C . HIS A 1 82 ? 13.178 6.741 -15.890 1.00 7.82 81 HIS A C 1
ATOM 628 O O . HIS A 1 82 ? 12.637 7.784 -16.343 1.00 7.43 81 HIS A O 1
ATOM 635 N N . PHE A 1 83 ? 12.665 6.004 -14.894 1.00 5.89 82 PHE A N 1
ATOM 636 C CA . PHE A 1 83 ? 11.410 6.352 -14.247 1.00 4.85 82 PHE A CA 1
ATOM 637 C C . PHE A 1 83 ? 11.393 7.801 -13.743 1.00 5.23 82 PHE A C 1
ATOM 638 O O . PHE A 1 83 ? 10.357 8.481 -13.808 1.00 4.65 82 PHE A O 1
ATOM 646 N N . LEU A 1 84 ? 12.519 8.273 -13.215 1.00 3.31 83 LEU A N 1
ATOM 647 C CA . LEU A 1 84 ? 12.542 9.647 -12.751 1.00 4.29 83 LEU A CA 1
ATOM 648 C C . LEU A 1 84 ? 12.348 10.612 -13.914 1.00 4.79 83 LEU A C 1
ATOM 649 O O . LEU A 1 84 ? 11.602 11.580 -13.778 1.00 5.45 83 LEU A O 1
ATOM 654 N N . ASP A 1 85 ? 12.992 10.365 -15.056 1.00 5.16 84 ASP A N 1
ATOM 655 C CA . ASP A 1 85 ? 12.809 11.284 -16.179 1.00 6.28 84 ASP A CA 1
ATOM 656 C C . ASP A 1 85 ? 11.346 11.247 -16.643 1.00 7.73 84 ASP A C 1
ATOM 657 O O . ASP A 1 85 ? 10.810 12.261 -17.114 1.00 6.70 84 ASP A O 1
ATOM 662 N N . LEU A 1 86 ? 10.701 10.087 -16.515 1.00 6.22 85 LEU A N 1
ATOM 663 C CA . LEU A 1 86 ? 9.316 9.987 -16.942 1.00 7.55 85 LEU A CA 1
ATOM 664 C C . LEU A 1 86 ? 8.440 10.871 -16.102 1.00 8.49 85 LEU A C 1
ATOM 665 O O . LEU A 1 86 ? 7.549 11.558 -16.613 1.00 8.84 85 LEU A O 1
ATOM 670 N N . LEU A 1 87 ? 8.719 10.849 -14.806 1.00 9.43 86 LEU A N 1
ATOM 671 C CA . LEU A 1 87 ? 7.968 11.615 -13.830 1.00 9.94 86 LEU A CA 1
ATOM 672 C C . LEU A 1 87 ? 8.318 13.087 -13.984 1.00 8.85 86 LEU A C 1
ATOM 673 O O . LEU A 1 87 ? 7.487 13.954 -13.738 1.00 8.37 86 LEU A O 1
ATOM 678 N N . GLN A 1 88 ? 9.550 13.370 -14.396 1.00 8.47 87 GLN A N 1
ATOM 679 C CA . GLN A 1 88 ? 9.955 14.756 -14.570 1.00 8.14 87 GLN A CA 1
ATOM 680 C C . GLN A 1 88 ? 9.226 15.264 -15.796 1.00 9.21 87 GLN A C 1
ATOM 681 O O . GLN A 1 88 ? 8.821 16.422 -15.843 1.00 9.30 87 GLN A O 1
ATOM 687 N N . ASP A 1 89 ? 9.044 14.373 -16.772 1.00 9.00 88 ASP A N 1
ATOM 688 C CA . ASP A 1 89 ? 8.323 14.696 -17.996 1.00 9.90 88 ASP A CA 1
ATOM 689 C C . ASP A 1 89 ? 6.846 14.949 -17.716 1.00 11.56 88 ASP A C 1
ATOM 690 O O . ASP A 1 89 ? 6.281 15.958 -18.172 1.00 11.54 88 ASP A O 1
ATOM 695 N N . ALA A 1 90 ? 6.217 14.040 -16.974 1.00 11.18 89 ALA A N 1
ATOM 696 C CA . ALA A 1 90 ? 4.804 14.201 -16.670 1.00 12.28 89 ALA A CA 1
ATOM 697 C C . ALA A 1 90 ? 4.620 15.496 -15.900 1.00 14.61 89 ALA A C 1
ATOM 698 O O . ALA A 1 90 ? 3.617 16.193 -16.040 1.00 14.77 89 ALA A O 1
ATOM 700 N N . LYS A 1 91 ? 5.600 15.827 -15.075 1.00 16.64 90 LYS A N 1
ATOM 701 C CA . LYS A 1 91 ? 5.488 17.052 -14.314 1.00 18.29 90 LYS A CA 1
ATOM 702 C C . LYS A 1 91 ? 5.608 18.241 -15.242 1.00 18.82 90 LYS A C 1
ATOM 703 O O . LYS A 1 91 ? 4.962 19.251 -15.026 1.00 19.49 90 LYS A O 1
ATOM 709 N N . ASP A 1 92 ? 6.425 18.138 -16.281 1.00 19.07 91 ASP A N 1
ATOM 710 C CA . ASP A 1 92 ? 6.544 19.277 -17.169 1.00 20.08 91 ASP A CA 1
ATOM 711 C C . ASP A 1 92 ? 5.308 19.396 -18.042 1.00 20.39 91 ASP A C 1
ATOM 712 O O . ASP A 1 92 ? 4.964 20.482 -18.472 1.00 20.25 91 ASP A O 1
ATOM 717 N N . ALA A 1 93 ? 4.637 18.288 -18.316 1.00 20.65 92 ALA A N 1
ATOM 718 C CA . ALA A 1 93 ? 3.459 18.379 -19.149 1.00 22.45 92 ALA A CA 1
ATOM 719 C C . ALA A 1 93 ? 2.448 19.270 -18.423 1.00 24.68 92 ALA A C 1
ATOM 720 O O . ALA A 1 93 ? 1.839 20.147 -19.028 1.00 25.11 92 ALA A O 1
ATOM 722 N N . GLU A 1 94 ? 2.287 19.076 -17.118 1.00 27.14 93 GLU A N 1
ATOM 723 C CA . GLU A 1 94 ? 1.345 19.896 -16.366 1.00 29.11 93 GLU A CA 1
ATOM 724 C C . GLU A 1 94 ? 1.684 21.366 -16.366 1.00 29.92 93 GLU A C 1
ATOM 725 O O . GLU A 1 94 ? 0.798 22.193 -16.559 1.00 32.25 93 GLU A O 1
ATOM 731 N N . ALA A 1 95 ? 2.951 21.698 -16.127 1.00 28.65 94 ALA A N 1
ATOM 732 C CA . ALA A 1 95 ? 3.368 23.092 -16.103 1.00 27.82 94 ALA A CA 1
ATOM 733 C C . ALA A 1 95 ? 3.496 23.662 -17.531 1.00 27.78 94 ALA A C 1
ATOM 734 O O . ALA A 1 95 ? 3.952 24.798 -17.738 1.00 27.00 94 ALA A O 1
ATOM 736 N N . GLY A 1 96 ? 3.069 22.864 -18.507 1.00 27.70 95 GLY A N 1
ATOM 737 C CA . GLY A 1 96 ? 3.109 23.272 -19.903 1.00 29.04 95 GLY A CA 1
ATOM 738 C C . GLY A 1 96 ? 4.482 23.573 -20.490 1.00 29.89 95 GLY A C 1
ATOM 739 O O . GLY A 1 96 ? 4.593 24.372 -21.427 1.00 29.57 95 GLY A O 1
ATOM 740 N N . LEU A 1 97 ? 5.525 22.931 -19.960 1.00 29.72 96 LEU A N 1
ATOM 741 C CA . LEU A 1 97 ? 6.893 23.141 -20.438 1.00 28.94 96 LEU A CA 1
ATOM 742 C C . LEU A 1 97 ? 7.278 22.141 -21.545 1.00 28.43 96 LEU A C 1
ATOM 743 O O . LEU A 1 97 ? 8.139 21.301 -21.333 1.00 29.13 96 LEU A O 1
ATOM 748 N N . GLY A 1 98 ? 6.632 22.233 -22.712 1.00 28.30 97 GLY A N 1
ATOM 749 C CA . GLY A 1 98 ? 6.924 21.347 -23.835 1.00 27.69 97 GLY A CA 1
ATOM 750 C C . GLY A 1 98 ? 8.232 21.717 -24.530 1.00 27.82 97 GLY A C 1
ATOM 751 O O . GLY A 1 98 ? 8.264 22.448 -25.528 1.00 27.86 97 GLY A O 1
ATOM 752 N N . GLY A 1 99 ? 9.320 21.175 -23.995 1.00 27.66 98 GLY A N 1
ATOM 753 C CA . GLY A 1 99 ? 10.659 21.453 -24.492 1.00 24.48 98 GLY A CA 1
ATOM 754 C C . GLY A 1 99 ? 11.131 21.083 -25.872 1.00 20.85 98 GLY A C 1
ATOM 755 O O . GLY A 1 99 ? 10.357 20.728 -26.738 1.00 20.25 98 GLY A O 1
ATOM 756 N N . GLY A 1 100 ? 12.437 21.215 -26.059 1.00 18.81 99 GLY A N 1
ATOM 757 C CA . GLY A 1 100 ? 13.056 20.910 -27.329 1.00 15.56 99 GLY A CA 1
ATOM 758 C C . GLY A 1 100 ? 13.503 19.469 -27.342 1.00 13.44 99 GLY A C 1
ATOM 759 O O . GLY A 1 100 ? 12.677 18.559 -27.438 1.00 13.93 99 GLY A O 1
ATOM 760 N N . THR A 1 101 ? 14.806 19.253 -27.233 1.00 10.75 100 THR A N 1
ATOM 761 C CA . THR A 1 101 ? 15.341 17.896 -27.237 1.00 9.65 100 THR A CA 1
ATOM 762 C C . THR A 1 101 ? 14.910 17.144 -25.964 1.00 9.50 100 THR A C 1
ATOM 763 O O . THR A 1 101 ? 15.021 17.664 -24.845 1.00 9.83 100 THR A O 1
ATOM 767 N N . PRO A 1 102 ? 14.417 15.906 -26.113 1.00 8.81 101 PRO A N 1
ATOM 768 C CA . PRO A 1 102 ? 13.998 15.141 -24.937 1.00 8.18 101 PRO A CA 1
ATOM 769 C C . PRO A 1 102 ? 15.159 14.946 -23.980 1.00 8.95 101 PRO A C 1
ATOM 770 O O . PRO A 1 102 ? 16.324 15.097 -24.355 1.00 9.67 101 PRO A O 1
ATOM 774 N N . ARG A 1 103 ? 14.838 14.603 -22.739 1.00 8.93 102 ARG A N 1
ATOM 775 C CA . ARG A 1 103 ? 15.868 14.353 -21.762 1.00 7.21 102 ARG A CA 1
ATOM 776 C C . ARG A 1 103 ? 16.013 12.838 -21.562 1.00 5.43 102 ARG A C 1
ATOM 777 O O . ARG A 1 103 ? 15.177 12.060 -22.000 1.00 6.32 102 ARG A O 1
ATOM 785 N N . THR A 1 104 ? 17.102 12.414 -20.944 1.00 3.85 103 THR A N 1
ATOM 786 C CA . THR A 1 104 ? 17.323 10.998 -20.690 1.00 2.82 103 THR A CA 1
ATOM 787 C C . THR A 1 104 ? 18.402 10.816 -19.619 1.00 2.00 103 THR A C 1
ATOM 788 O O . THR A 1 104 ? 19.296 11.650 -19.462 1.00 2.36 103 THR A O 1
ATOM 792 N N . ILE A 1 105 ? 18.332 9.720 -18.885 1.00 2.00 104 ILE A N 1
ATOM 793 C CA . ILE A 1 105 ? 19.242 9.519 -17.781 1.00 2.00 104 ILE A CA 1
ATOM 794 C C . ILE A 1 105 ? 20.664 9.969 -17.974 1.00 4.54 104 ILE A C 1
ATOM 795 O O . ILE A 1 105 ? 21.233 9.852 -19.052 1.00 7.11 104 ILE A O 1
ATOM 800 N N . GLU A 1 106 ? 21.226 10.504 -16.892 1.00 6.53 105 GLU A N 1
ATOM 801 C CA . GLU A 1 106 ? 22.603 10.996 -16.834 1.00 6.36 105 GLU A CA 1
ATOM 802 C C . GLU A 1 106 ? 23.649 9.877 -16.779 1.00 5.06 105 GLU A C 1
ATOM 803 O O . GLU A 1 106 ? 24.653 9.930 -17.485 1.00 3.78 105 GLU A O 1
ATOM 809 N N . GLY A 1 107 ? 23.410 8.864 -15.949 1.00 5.09 106 GLY A N 1
ATOM 810 C CA . GLY A 1 107 ? 24.398 7.805 -15.800 1.00 3.99 106 GLY A CA 1
ATOM 811 C C . GLY A 1 107 ? 25.267 8.108 -14.578 1.00 4.03 106 GLY A C 1
ATOM 812 O O . GLY A 1 107 ? 25.273 9.236 -14.071 1.00 3.95 106 GLY A O 1
ATOM 813 N N . PRO A 1 108 ? 26.041 7.134 -14.093 1.00 3.56 107 PRO A N 1
ATOM 814 C CA . PRO A 1 108 ? 26.889 7.337 -12.915 1.00 3.88 107 PRO A CA 1
ATOM 815 C C . PRO A 1 108 ? 28.336 7.759 -13.146 1.00 6.49 107 PRO A C 1
ATOM 816 O O . PRO A 1 108 ? 29.072 7.936 -12.165 1.00 9.13 107 PRO A O 1
ATOM 820 N N . LEU A 1 109 ? 28.745 7.935 -14.408 1.00 5.76 108 LEU A N 1
ATOM 821 C CA . LEU A 1 109 ? 30.136 8.248 -14.749 1.00 4.62 108 LEU A CA 1
ATOM 822 C C . LEU A 1 109 ? 30.582 9.652 -15.185 1.00 4.88 108 LEU A C 1
ATOM 823 O O . LEU A 1 109 ? 31.526 9.774 -15.967 1.00 6.66 108 LEU A O 1
ATOM 828 N N . TYR A 1 110 ? 29.944 10.701 -14.687 1.00 4.48 109 TYR A N 1
ATOM 829 C CA . TYR A 1 110 ? 30.344 12.063 -15.034 1.00 5.49 109 TYR A CA 1
ATOM 830 C C . TYR A 1 110 ? 31.514 12.483 -14.148 1.00 7.52 109 TYR A C 1
ATOM 831 O O . TYR A 1 110 ? 31.663 11.953 -13.052 1.00 10.08 109 TYR A O 1
ATOM 840 N N . VAL A 1 111 ? 32.336 13.424 -14.623 1.00 7.82 110 VAL A N 1
ATOM 841 C CA . VAL A 1 111 ? 33.485 13.963 -13.873 1.00 7.81 110 VAL A CA 1
ATOM 842 C C . VAL A 1 111 ? 33.597 15.475 -14.138 1.00 9.25 110 VAL A C 1
ATOM 843 O O . VAL A 1 111 ? 33.782 15.917 -15.283 1.00 11.97 110 VAL A O 1
ATOM 847 N N . ALA A 1 112 ? 33.508 16.269 -13.078 1.00 10.13 111 ALA A N 1
ATOM 848 C CA . ALA A 1 112 ? 33.536 17.723 -13.199 1.00 8.42 111 ALA A CA 1
ATOM 849 C C . ALA A 1 112 ? 34.833 18.354 -13.671 1.00 8.85 111 ALA A C 1
ATOM 850 O O . ALA A 1 112 ? 35.891 17.744 -13.630 1.00 10.31 111 ALA A O 1
ATOM 852 N N . GLY A 1 113 ? 34.719 19.592 -14.138 1.00 10.69 112 GLY A N 1
ATOM 853 C CA . GLY A 1 113 ? 35.863 20.367 -14.597 1.00 11.11 112 GLY A CA 1
ATOM 854 C C . GLY A 1 113 ? 36.636 19.963 -15.836 1.00 12.10 112 GLY A C 1
ATOM 855 O O . GLY A 1 113 ? 37.800 20.355 -15.966 1.00 14.33 112 GLY A O 1
ATOM 856 N N . ALA A 1 114 ? 36.031 19.205 -16.746 1.00 10.38 113 ALA A N 1
ATOM 857 C CA . ALA A 1 114 ? 36.749 18.789 -17.958 1.00 10.38 113 ALA A CA 1
ATOM 858 C C . ALA A 1 114 ? 37.320 19.987 -18.716 1.00 9.22 113 ALA A C 1
ATOM 859 O O . ALA A 1 114 ? 36.798 21.096 -18.603 1.00 10.10 113 ALA A O 1
ATOM 861 N N . PRO A 1 115 ? 38.412 19.785 -19.484 1.00 9.17 114 PRO A N 1
ATOM 862 C CA . PRO A 1 115 ? 39.034 20.867 -20.263 1.00 9.04 114 PRO A CA 1
ATOM 863 C C . PRO A 1 115 ? 38.003 21.641 -21.084 1.00 8.90 114 PRO A C 1
ATOM 864 O O . PRO A 1 115 ? 37.113 21.075 -21.723 1.00 8.07 114 PRO A O 1
ATOM 868 N N . LEU A 1 116 ? 38.162 22.947 -21.063 1.00 7.83 115 LEU A N 1
ATOM 869 C CA . LEU A 1 116 ? 37.255 23.868 -21.713 1.00 9.32 115 LEU A CA 1
ATOM 870 C C . LEU A 1 116 ? 37.741 24.434 -23.069 1.00 9.36 115 LEU A C 1
ATOM 871 O O . LEU A 1 116 ? 38.911 24.833 -23.211 1.00 10.22 115 LEU A O 1
ATOM 876 N N . ALA A 1 117 ? 36.843 24.497 -24.053 1.00 8.10 116 ALA A N 1
ATOM 877 C CA . ALA A 1 117 ? 37.236 24.990 -25.381 1.00 8.62 116 ALA A CA 1
ATOM 878 C C . ALA A 1 117 ? 36.180 25.785 -26.153 1.00 8.10 116 ALA A C 1
ATOM 879 O O . ALA A 1 117 ? 34.983 25.491 -26.065 1.00 7.27 116 ALA A O 1
ATOM 881 N N . GLN A 1 118 ? 36.646 26.779 -26.914 1.00 8.10 117 GLN A N 1
ATOM 882 C CA . GLN A 1 118 ? 35.790 27.642 -27.735 1.00 9.86 117 GLN A CA 1
ATOM 883 C C . GLN A 1 118 ? 35.471 26.930 -29.051 1.00 8.54 117 GLN A C 1
ATOM 884 O O . GLN A 1 118 ? 36.378 26.468 -29.725 1.00 8.66 117 GLN A O 1
ATOM 890 N N . GLY A 1 119 ? 34.189 26.828 -29.391 1.00 7.61 118 GLY A N 1
ATOM 891 C CA . GLY A 1 119 ? 33.751 26.200 -30.629 1.00 5.56 118 GLY A CA 1
ATOM 892 C C . GLY A 1 119 ? 34.286 24.881 -31.178 1.00 6.63 118 GLY A C 1
ATOM 893 O O . GLY A 1 119 ? 33.516 24.106 -31.724 1.00 7.32 118 GLY A O 1
ATOM 894 N N . GLU A 1 120 ? 35.586 24.635 -31.067 1.00 7.28 119 GLU A N 1
ATOM 895 C CA . GLU A 1 120 ? 36.228 23.424 -31.580 1.00 7.60 119 GLU A CA 1
ATOM 896 C C . GLU A 1 120 ? 37.136 22.782 -30.553 1.00 5.27 119 GLU A C 1
ATOM 897 O O . GLU A 1 120 ? 37.712 23.460 -29.716 1.00 4.79 119 GLU A O 1
ATOM 903 N N . VAL A 1 121 ? 37.303 21.473 -30.651 1.00 4.31 120 VAL A N 1
ATOM 904 C CA . VAL A 1 121 ? 38.198 20.774 -29.746 1.00 4.52 120 VAL A CA 1
ATOM 905 C C . VAL A 1 121 ? 38.426 19.334 -30.219 1.00 5.03 120 VAL A C 1
ATOM 906 O O . VAL A 1 121 ? 37.591 18.764 -30.918 1.00 4.80 120 VAL A O 1
ATOM 910 N N . ARG A 1 122 ? 39.575 18.759 -29.893 1.00 5.65 121 ARG A N 1
ATOM 911 C CA . ARG A 1 122 ? 39.785 17.349 -30.201 1.00 7.74 121 ARG A CA 1
ATOM 912 C C . ARG A 1 122 ? 39.581 16.724 -28.808 1.00 10.39 121 ARG A C 1
ATOM 913 O O . ARG A 1 122 ? 40.040 17.285 -27.806 1.00 11.77 121 ARG A O 1
ATOM 921 N N . MET A 1 123 ? 38.903 15.582 -28.737 1.00 10.79 122 MET A N 1
ATOM 922 C CA . MET A 1 123 ? 38.636 14.937 -27.455 1.00 10.45 122 MET A CA 1
ATOM 923 C C . MET A 1 123 ? 39.511 13.742 -27.041 1.00 10.23 122 MET A C 1
ATOM 924 O O . MET A 1 123 ? 39.605 13.456 -25.850 1.00 9.93 122 MET A O 1
ATOM 929 N N . ASP A 1 124 ? 40.126 13.048 -27.998 1.00 8.64 123 ASP A N 1
ATOM 930 C CA . ASP A 1 124 ? 40.948 11.858 -27.697 1.00 10.76 123 ASP A CA 1
ATOM 931 C C . ASP A 1 124 ? 42.456 12.138 -27.573 1.00 12.00 123 ASP A C 1
ATOM 932 O O . ASP A 1 124 ? 42.962 13.098 -28.161 1.00 13.29 123 ASP A O 1
ATOM 937 N N . ASP A 1 125 ? 43.176 11.288 -26.841 1.00 12.08 124 ASP A N 1
ATOM 938 C CA . ASP A 1 125 ? 44.626 11.465 -26.685 1.00 13.25 124 ASP A CA 1
ATOM 939 C C . ASP A 1 125 ? 45.471 10.751 -27.781 1.00 12.25 124 ASP A C 1
ATOM 940 O O . ASP A 1 125 ? 46.677 10.613 -27.650 1.00 11.68 124 ASP A O 1
ATOM 945 N N . GLY A 1 126 ? 44.830 10.283 -28.844 1.00 13.47 125 GLY A N 1
ATOM 946 C CA . GLY A 1 126 ? 45.554 9.637 -29.929 1.00 14.48 125 GLY A CA 1
ATOM 947 C C . GLY A 1 126 ? 46.228 8.344 -29.550 1.00 16.82 125 GLY A C 1
ATOM 948 O O . GLY A 1 126 ? 47.317 8.030 -30.010 1.00 17.86 125 GLY A O 1
ATOM 949 N N . THR A 1 127 ? 45.544 7.579 -28.721 1.00 18.70 126 THR A N 1
ATOM 950 C CA . THR A 1 127 ? 46.020 6.307 -28.213 1.00 19.99 126 THR A CA 1
ATOM 951 C C . THR A 1 127 ? 45.454 5.071 -28.879 1.00 21.70 126 THR A C 1
ATOM 952 O O . THR A 1 127 ? 46.161 4.075 -29.015 1.00 23.96 126 THR A O 1
ATOM 956 N N . ASP A 1 128 ? 44.177 5.138 -29.264 1.00 23.01 127 ASP A N 1
ATOM 957 C CA . ASP A 1 128 ? 43.416 4.019 -29.853 1.00 23.95 127 ASP A CA 1
ATOM 958 C C . ASP A 1 128 ? 43.517 3.755 -31.406 1.00 23.94 127 ASP A C 1
ATOM 959 O O . ASP A 1 128 ? 44.134 4.550 -32.136 1.00 22.57 127 ASP A O 1
ATOM 964 N N . PRO A 1 129 ? 42.984 2.573 -31.894 1.00 24.18 128 PRO A N 1
ATOM 965 C CA . PRO A 1 129 ? 42.900 2.072 -33.284 1.00 21.61 128 PRO A CA 1
ATOM 966 C C . PRO A 1 129 ? 41.368 2.175 -33.550 1.00 18.94 128 PRO A C 1
ATOM 967 O O . PRO A 1 129 ? 40.683 1.204 -33.925 1.00 15.97 128 PRO A O 1
ATOM 971 N N . GLY A 1 130 ? 40.838 3.361 -33.283 1.00 16.27 129 GLY A N 1
ATOM 972 C CA . GLY A 1 130 ? 39.432 3.559 -33.468 1.00 13.39 129 GLY A CA 1
ATOM 973 C C . GLY A 1 130 ? 39.153 4.214 -34.789 1.00 12.63 129 GLY A C 1
ATOM 974 O O . GLY A 1 130 ? 40.032 4.385 -35.632 1.00 12.83 129 GLY A O 1
ATOM 975 N N . VAL A 1 131 ? 37.886 4.557 -34.946 1.00 11.57 130 VAL A N 1
ATOM 976 C CA . VAL A 1 131 ? 37.352 5.225 -36.103 1.00 9.97 130 VAL A CA 1
ATOM 977 C C . VAL A 1 131 ? 37.211 6.663 -35.622 1.00 11.00 130 VAL A C 1
ATOM 978 O O . VAL A 1 131 ? 36.563 6.901 -34.613 1.00 10.38 130 VAL A O 1
ATOM 982 N N . VAL A 1 132 ? 37.861 7.606 -36.304 1.00 11.69 131 VAL A N 1
ATOM 983 C CA . VAL A 1 132 ? 37.740 9.016 -35.945 1.00 10.17 131 VAL A CA 1
ATOM 984 C C . VAL A 1 132 ? 36.265 9.319 -36.139 1.00 11.38 131 VAL A C 1
ATOM 985 O O . VAL A 1 132 ? 35.633 8.799 -37.068 1.00 13.21 131 VAL A O 1
ATOM 989 N N . MET A 1 133 ? 35.713 10.129 -35.250 1.00 11.29 132 MET A N 1
ATOM 990 C CA . MET A 1 133 ? 34.321 10.515 -35.340 1.00 12.41 132 MET A CA 1
ATOM 991 C C . MET A 1 133 ? 34.275 12.017 -35.339 1.00 13.76 132 MET A C 1
ATOM 992 O O . MET A 1 133 ? 34.912 12.639 -34.488 1.00 15.17 132 MET A O 1
ATOM 997 N N . PHE A 1 134 ? 33.560 12.607 -36.295 1.00 13.12 133 PHE A N 1
ATOM 998 C CA . PHE A 1 134 ? 33.429 14.054 -36.327 1.00 12.26 133 PHE A CA 1
ATOM 999 C C . PHE A 1 134 ? 32.049 14.351 -35.850 1.00 13.73 133 PHE A C 1
ATOM 1000 O O . PHE A 1 134 ? 31.063 13.925 -36.461 1.00 14.83 133 PHE A O 1
ATOM 1008 N N . LEU A 1 135 ? 31.998 15.095 -34.752 1.00 14.37 134 LEU A N 1
ATOM 1009 C CA . LEU A 1 135 ? 30.761 15.454 -34.082 1.00 14.76 134 LEU A CA 1
ATOM 1010 C C . LEU A 1 135 ? 30.463 16.938 -34.209 1.00 14.83 134 LEU A C 1
ATOM 1011 O O . LEU A 1 135 ? 31.291 17.763 -33.827 1.00 15.69 134 LEU A O 1
ATOM 1016 N N . GLN A 1 136 ? 29.310 17.298 -34.766 1.00 14.74 135 GLN A N 1
ATOM 1017 C CA . GLN A 1 136 ? 28.972 18.725 -34.882 1.00 15.33 135 GLN A CA 1
ATOM 1018 C C . GLN A 1 136 ? 27.488 19.022 -34.903 1.00 13.69 135 GLN A C 1
ATOM 1019 O O . GLN A 1 136 ? 26.680 18.187 -35.299 1.00 14.05 135 GLN A O 1
ATOM 1025 N N . GLY A 1 137 ? 27.142 20.225 -34.470 1.00 11.75 136 GLY A N 1
ATOM 1026 C CA . GLY A 1 137 ? 25.753 20.634 -34.429 1.00 10.77 136 GLY A CA 1
ATOM 1027 C C . GLY A 1 137 ? 25.595 21.993 -33.775 1.00 11.19 136 GLY A C 1
ATOM 1028 O O . GLY A 1 137 ? 26.577 22.632 -33.423 1.00 12.91 136 GLY A O 1
ATOM 1029 N N . GLN A 1 138 ? 24.365 22.457 -33.619 1.00 10.20 137 GLN A N 1
ATOM 1030 C CA . GLN A 1 138 ? 24.144 23.744 -32.982 1.00 8.74 137 GLN A CA 1
ATOM 1031 C C . GLN A 1 138 ? 23.281 23.547 -31.754 1.00 8.93 137 GLN A C 1
ATOM 1032 O O . GLN A 1 138 ? 22.706 22.480 -31.534 1.00 9.72 137 GLN A O 1
ATOM 1038 N N . VAL A 1 139 ? 23.232 24.597 -30.955 1.00 7.74 138 VAL A N 1
ATOM 1039 C CA . VAL A 1 139 ? 22.416 24.677 -29.771 1.00 8.18 138 VAL A CA 1
ATOM 1040 C C . VAL A 1 139 ? 21.326 25.675 -30.210 1.00 11.53 138 VAL A C 1
ATOM 1041 O O . VAL A 1 139 ? 21.623 26.764 -30.713 1.00 11.37 138 VAL A O 1
ATOM 1045 N N . PHE A 1 140 ? 20.070 25.284 -30.055 1.00 14.59 139 PHE A N 1
ATOM 1046 C CA . PHE A 1 140 ? 18.958 26.130 -30.451 1.00 18.25 139 PHE A CA 1
ATOM 1047 C C . PHE A 1 140 ? 18.116 26.682 -29.345 1.00 18.15 139 PHE A C 1
ATOM 1048 O O . PHE A 1 140 ? 17.999 26.068 -28.286 1.00 17.34 139 PHE A O 1
ATOM 1056 N N . ASP A 1 141 ? 17.496 27.828 -29.622 1.00 17.58 140 ASP A N 1
ATOM 1057 C CA . ASP A 1 141 ? 16.640 28.464 -28.645 1.00 18.38 140 ASP A CA 1
ATOM 1058 C C . ASP A 1 141 ? 15.215 27.922 -28.782 1.00 19.18 140 ASP A C 1
ATOM 1059 O O . ASP A 1 141 ? 14.924 27.102 -29.668 1.00 18.20 140 ASP A O 1
ATOM 1064 N N . ALA A 1 142 ? 14.340 28.363 -27.888 1.00 19.43 141 ALA A N 1
ATOM 1065 C CA . ALA A 1 142 ? 12.963 27.916 -27.909 1.00 20.96 141 ALA A CA 1
ATOM 1066 C C . ALA A 1 142 ? 12.321 28.093 -29.299 1.00 22.71 141 ALA A C 1
ATOM 1067 O O . ALA A 1 142 ? 11.446 27.314 -29.701 1.00 20.93 141 ALA A O 1
ATOM 1069 N N . ASN A 1 143 ? 12.793 29.098 -30.041 1.00 24.75 142 ASN A N 1
ATOM 1070 C CA . ASN A 1 143 ? 12.256 29.430 -31.367 1.00 26.23 142 ASN A CA 1
ATOM 1071 C C . ASN A 1 143 ? 12.871 28.687 -32.555 1.00 26.68 142 ASN A C 1
ATOM 1072 O O . ASN A 1 143 ? 12.205 28.442 -33.557 1.00 27.61 142 ASN A O 1
ATOM 1077 N N . GLY A 1 144 ? 14.139 28.322 -32.444 1.00 26.47 143 GLY A N 1
ATOM 1078 C CA . GLY A 1 144 ? 14.795 27.633 -33.534 1.00 24.92 143 GLY A CA 1
ATOM 1079 C C . GLY A 1 144 ? 16.030 28.406 -33.939 1.00 24.45 143 GLY A C 1
ATOM 1080 O O . GLY A 1 144 ? 16.593 28.200 -35.009 1.00 24.41 143 GLY A O 1
ATOM 1081 N N . LYS A 1 145 ? 16.477 29.295 -33.064 1.00 24.25 144 LYS A N 1
ATOM 1082 C CA . LYS A 1 145 ? 17.657 30.092 -33.358 1.00 24.00 144 LYS A CA 1
ATOM 1083 C C . LYS A 1 145 ? 18.935 29.705 -32.623 1.00 23.39 144 LYS A C 1
ATOM 1084 O O . LYS A 1 145 ? 18.897 29.090 -31.558 1.00 22.44 144 LYS A O 1
ATOM 1090 N N . PRO A 1 146 ? 20.092 30.032 -33.220 1.00 22.88 145 PRO A N 1
ATOM 1091 C CA . PRO A 1 146 ? 21.406 29.750 -32.657 1.00 22.14 145 PRO A CA 1
ATOM 1092 C C . PRO A 1 146 ? 21.595 30.545 -31.389 1.00 22.36 145 PRO A C 1
ATOM 1093 O O . PRO A 1 146 ? 21.250 31.724 -31.330 1.00 22.78 145 PRO A O 1
ATOM 1097 N N . LEU A 1 147 ? 22.127 29.870 -30.378 1.00 21.62 146 LEU A N 1
ATOM 1098 C CA . LEU A 1 147 ? 22.433 30.458 -29.095 1.00 20.79 146 LEU A CA 1
ATOM 1099 C C . LEU A 1 147 ? 23.946 30.451 -29.045 1.00 20.68 146 LEU A C 1
ATOM 1100 O O . LEU A 1 147 ? 24.548 29.399 -28.855 1.00 22.46 146 LEU A O 1
ATOM 1105 N N . ALA A 1 148 ? 24.580 31.594 -29.249 1.00 19.35 147 ALA A N 1
ATOM 1106 C CA . ALA A 1 148 ? 26.034 31.611 -29.155 1.00 17.32 147 ALA A CA 1
ATOM 1107 C C . ALA A 1 148 ? 26.395 31.529 -27.667 1.00 15.47 147 ALA A C 1
ATOM 1108 O O . ALA A 1 148 ? 25.624 31.966 -26.802 1.00 14.02 147 ALA A O 1
ATOM 1110 N N . GLY A 1 149 ? 27.548 30.947 -27.359 1.00 13.89 148 GLY A N 1
ATOM 1111 C CA . GLY A 1 149 ? 27.963 30.861 -25.963 1.00 12.36 148 GLY A CA 1
ATOM 1112 C C . GLY A 1 149 ? 27.321 29.857 -25.010 1.00 10.98 148 GLY A C 1
ATOM 1113 O O . GLY A 1 149 ? 27.454 30.012 -23.808 1.00 10.29 148 GLY A O 1
ATOM 1114 N N . ALA A 1 150 ? 26.600 28.853 -25.508 1.00 10.42 149 ALA A N 1
ATOM 1115 C CA . ALA A 1 150 ? 26.039 27.844 -24.608 1.00 8.21 149 ALA A CA 1
ATOM 1116 C C . ALA A 1 150 ? 27.166 26.827 -24.446 1.00 7.98 149 ALA A C 1
ATOM 1117 O O . ALA A 1 150 ? 28.024 26.686 -25.331 1.00 7.90 149 ALA A O 1
ATOM 1119 N N . THR A 1 151 ? 27.173 26.131 -23.317 1.00 5.62 150 THR A N 1
ATOM 1120 C CA . THR A 1 151 ? 28.195 25.128 -23.031 1.00 3.63 150 THR A CA 1
ATOM 1121 C C . THR A 1 151 ? 27.704 23.723 -23.307 1.00 2.00 150 THR A C 1
ATOM 1122 O O . THR A 1 151 ? 26.655 23.341 -22.815 1.00 4.19 150 THR A O 1
ATOM 1126 N N . VAL A 1 152 ? 28.402 22.958 -24.128 1.00 2.00 151 VAL A N 1
ATOM 1127 C CA . VAL A 1 152 ? 27.958 21.584 -24.295 1.00 2.24 151 VAL A CA 1
ATOM 1128 C C . VAL A 1 152 ? 29.060 20.764 -23.619 1.00 2.00 151 VAL A C 1
ATOM 1129 O O . VAL A 1 152 ? 30.232 20.778 -24.049 1.00 2.00 151 VAL A O 1
ATOM 1133 N N . ASP A 1 153 ? 28.660 20.113 -22.522 1.00 2.00 152 ASP A N 1
ATOM 1134 C CA . ASP A 1 153 ? 29.515 19.278 -21.668 1.00 2.00 152 ASP A CA 1
ATOM 1135 C C . ASP A 1 153 ? 29.367 17.801 -22.071 1.00 2.57 152 ASP A C 1
ATOM 1136 O O . ASP A 1 153 ? 28.337 17.195 -21.754 1.00 3.00 152 ASP A O 1
ATOM 1141 N N . LEU A 1 154 ? 30.376 17.215 -22.726 1.00 2.00 153 LEU A N 1
ATOM 1142 C CA . LEU A 1 154 ? 30.256 15.824 -23.174 1.00 2.00 153 LEU A CA 1
ATOM 1143 C C . LEU A 1 154 ? 31.321 14.824 -22.745 1.00 2.00 153 LEU A C 1
ATOM 1144 O O . LEU A 1 154 ? 32.500 15.148 -22.613 1.00 2.00 153 LEU A O 1
ATOM 1149 N N . TRP A 1 155 ? 30.885 13.584 -22.546 1.00 2.14 154 TRP A N 1
ATOM 1150 C CA . TRP A 1 155 ? 31.783 12.505 -22.144 1.00 2.01 154 TRP A CA 1
ATOM 1151 C C . TRP A 1 155 ? 31.309 11.188 -22.760 1.00 2.00 154 TRP A C 1
ATOM 1152 O O . TRP A 1 155 ? 30.110 10.988 -22.913 1.00 2.37 154 TRP A O 1
ATOM 1163 N N . HIS A 1 156 ? 32.242 10.320 -23.153 1.00 2.00 155 HIS A N 1
ATOM 1164 C CA . HIS A 1 156 ? 31.875 9.030 -23.736 1.00 2.51 155 HIS A CA 1
ATOM 1165 C C . HIS A 1 156 ? 32.996 8.024 -23.597 1.00 2.90 155 HIS A C 1
ATOM 1166 O O . HIS A 1 156 ? 34.150 8.404 -23.329 1.00 4.38 155 HIS A O 1
ATOM 1173 N N . ALA A 1 157 ? 32.649 6.745 -23.747 1.00 2.00 156 ALA A N 1
ATOM 1174 C CA . ALA A 1 157 ? 33.617 5.669 -23.623 1.00 2.00 156 ALA A CA 1
ATOM 1175 C C . ALA A 1 157 ? 34.559 5.619 -24.816 1.00 2.00 156 ALA A C 1
ATOM 1176 O O . ALA A 1 157 ? 34.306 6.215 -25.854 1.00 2.00 156 ALA A O 1
ATOM 1178 N N . ASN A 1 158 ? 35.663 4.907 -24.638 1.00 3.72 157 ASN A N 1
ATOM 1179 C CA . ASN A 1 158 ? 36.646 4.741 -25.681 1.00 5.53 157 ASN A CA 1
ATOM 1180 C C . ASN A 1 158 ? 36.360 3.415 -26.433 1.00 8.68 157 ASN A C 1
ATOM 1181 O O . ASN A 1 158 ? 35.308 2.792 -26.215 1.00 9.86 157 ASN A O 1
ATOM 1186 N N . THR A 1 159 ? 37.262 2.975 -27.314 1.00 10.12 158 THR A N 1
ATOM 1187 C CA . THR A 1 159 ? 36.994 1.747 -28.059 1.00 9.45 158 THR A CA 1
ATOM 1188 C C . THR A 1 159 ? 36.962 0.486 -27.182 1.00 9.87 158 THR A C 1
ATOM 1189 O O . THR A 1 159 ? 36.343 -0.491 -27.570 1.00 11.08 158 THR A O 1
ATOM 1193 N N . GLN A 1 160 ? 37.607 0.487 -26.017 1.00 9.88 159 GLN A N 1
ATOM 1194 C CA . GLN A 1 160 ? 37.542 -0.688 -25.130 1.00 11.49 159 GLN A CA 1
ATOM 1195 C C . GLN A 1 160 ? 36.206 -0.567 -24.385 1.00 11.15 159 GLN A C 1
ATOM 1196 O O . GLN A 1 160 ? 35.801 -1.454 -23.604 1.00 9.31 159 GLN A O 1
ATOM 1202 N N . GLY A 1 161 ? 35.539 0.558 -24.605 1.00 8.76 160 GLY A N 1
ATOM 1203 C CA . GLY A 1 161 ? 34.269 0.760 -23.948 1.00 7.55 160 GLY A CA 1
ATOM 1204 C C . GLY A 1 161 ? 34.351 1.155 -22.482 1.00 5.62 160 GLY A C 1
ATOM 1205 O O . GLY A 1 161 ? 33.546 0.680 -21.688 1.00 3.11 160 GLY A O 1
ATOM 1206 N N . THR A 1 162 ? 35.309 2.000 -22.112 1.00 2.41 161 THR A N 1
ATOM 1207 C CA . THR A 1 162 ? 35.381 2.438 -20.721 1.00 3.78 161 THR A CA 1
ATOM 1208 C C . THR A 1 162 ? 35.509 3.943 -20.702 1.00 3.59 161 THR A C 1
ATOM 1209 O O . THR A 1 162 ? 35.780 4.553 -21.734 1.00 4.15 161 THR A O 1
ATOM 1213 N N . TYR A 1 163 ? 35.277 4.546 -19.535 1.00 4.75 162 TYR A N 1
ATOM 1214 C CA . TYR A 1 163 ? 35.388 6.000 -19.421 1.00 4.72 162 TYR A CA 1
ATOM 1215 C C . TYR A 1 163 ? 36.653 6.373 -18.691 1.00 4.61 162 TYR A C 1
ATOM 1216 O O . TYR A 1 163 ? 37.122 5.631 -17.830 1.00 5.11 162 TYR A O 1
ATOM 1225 N N . SER A 1 164 ? 37.237 7.507 -19.044 1.00 4.62 163 SER A N 1
ATOM 1226 C CA . SER A 1 164 ? 38.447 7.916 -18.347 1.00 5.14 163 SER A CA 1
ATOM 1227 C C . SER A 1 164 ? 38.066 8.217 -16.897 1.00 7.83 163 SER A C 1
ATOM 1228 O O . SER A 1 164 ? 36.876 8.240 -16.528 1.00 9.02 163 SER A O 1
ATOM 1231 N N . TYR A 1 165 ? 39.081 8.448 -16.079 1.00 9.55 164 TYR A N 1
ATOM 1232 C CA . TYR A 1 165 ? 38.873 8.737 -14.682 1.00 11.69 164 TYR A CA 1
ATOM 1233 C C . TYR A 1 165 ? 38.555 7.483 -13.863 1.00 13.89 164 TYR A C 1
ATOM 1234 O O . TYR A 1 165 ? 39.165 7.257 -12.810 1.00 15.42 164 TYR A O 1
ATOM 1243 N N . PHE A 1 166 ? 37.600 6.666 -14.303 1.00 14.04 165 PHE A N 1
ATOM 1244 C CA . PHE A 1 166 ? 37.310 5.468 -13.529 1.00 14.00 165 PHE A CA 1
ATOM 1245 C C . PHE A 1 166 ? 38.254 4.428 -14.029 1.00 16.54 165 PHE A C 1
ATOM 1246 O O . PHE A 1 166 ? 38.622 3.509 -13.297 1.00 19.12 165 PHE A O 1
ATOM 1254 N N . ASP A 1 167 ? 38.655 4.580 -15.285 1.00 17.74 166 ASP A N 1
ATOM 1255 C CA . ASP A 1 167 ? 39.612 3.662 -15.859 1.00 19.31 166 ASP A CA 1
ATOM 1256 C C . ASP A 1 167 ? 40.931 4.390 -15.776 1.00 20.59 166 ASP A C 1
ATOM 1257 O O . ASP A 1 167 ? 41.186 5.330 -16.526 1.00 21.23 166 ASP A O 1
ATOM 1262 N N . SER A 1 168 ? 41.770 3.961 -14.849 1.00 22.02 167 SER A N 1
ATOM 1263 C CA . SER A 1 168 ? 43.057 4.604 -14.659 1.00 22.71 167 SER A CA 1
ATOM 1264 C C . SER A 1 168 ? 43.988 4.472 -15.844 1.00 22.96 167 SER A C 1
ATOM 1265 O O . SER A 1 168 ? 44.899 5.293 -15.994 1.00 24.33 167 SER A O 1
ATOM 1268 N N . THR A 1 169 ? 43.784 3.454 -16.682 1.00 22.30 168 THR A N 1
ATOM 1269 C CA . THR A 1 169 ? 44.655 3.284 -17.841 1.00 20.76 168 THR A CA 1
ATOM 1270 C C . THR A 1 169 ? 44.510 4.484 -18.761 1.00 19.59 168 THR A C 1
ATOM 1271 O O . THR A 1 169 ? 45.463 4.847 -19.435 1.00 19.84 168 THR A O 1
ATOM 1275 N N . GLN A 1 170 ? 43.329 5.113 -18.782 1.00 16.80 169 GLN A N 1
ATOM 1276 C CA . GLN A 1 170 ? 43.121 6.279 -19.633 1.00 14.10 169 GLN A CA 1
ATOM 1277 C C . GLN A 1 170 ? 43.792 7.521 -19.065 1.00 13.84 169 GLN A C 1
ATOM 1278 O O . GLN A 1 170 ? 43.986 7.644 -17.859 1.00 14.34 169 GLN A O 1
ATOM 1284 N N . SER A 1 171 ? 44.158 8.444 -19.945 1.00 12.84 170 SER A N 1
ATOM 1285 C CA . SER A 1 171 ? 44.816 9.660 -19.517 1.00 12.60 170 SER A CA 1
ATOM 1286 C C . SER A 1 171 ? 43.808 10.624 -18.874 1.00 14.86 170 SER A C 1
ATOM 1287 O O . SER A 1 171 ? 42.591 10.403 -18.953 1.00 14.20 170 SER A O 1
ATOM 1290 N N . GLU A 1 172 ? 44.292 11.687 -18.230 1.00 16.01 171 GLU A N 1
ATOM 1291 C CA . GLU A 1 172 ? 43.357 12.634 -17.620 1.00 17.99 171 GLU A CA 1
ATOM 1292 C C . GLU A 1 172 ? 42.290 13.116 -18.631 1.00 16.15 171 GLU A C 1
ATOM 1293 O O . GLU A 1 172 ? 42.604 13.404 -19.797 1.00 17.63 171 GLU A O 1
ATOM 1299 N N . PHE A 1 173 ? 41.042 13.186 -18.163 1.00 12.96 172 PHE A N 1
ATOM 1300 C CA . PHE A 1 173 ? 39.862 13.626 -18.926 1.00 10.37 172 PHE A CA 1
ATOM 1301 C C . PHE A 1 173 ? 39.781 13.238 -20.396 1.00 8.81 172 PHE A C 1
ATOM 1302 O O . PHE A 1 173 ? 39.306 14.012 -21.222 1.00 6.87 172 PHE A O 1
ATOM 1310 N N . ASN A 1 174 ? 40.238 12.037 -20.724 1.00 7.68 173 ASN A N 1
ATOM 1311 C CA . ASN A 1 174 ? 40.190 11.573 -22.101 1.00 6.48 173 ASN A CA 1
ATOM 1312 C C . ASN A 1 174 ? 38.720 11.415 -22.487 1.00 6.84 173 ASN A C 1
ATOM 1313 O O . ASN A 1 174 ? 37.903 10.911 -21.695 1.00 6.61 173 ASN A O 1
ATOM 1318 N N . LEU A 1 175 ? 38.386 11.854 -23.696 1.00 5.50 174 LEU A N 1
ATOM 1319 C CA . LEU A 1 175 ? 37.010 11.792 -24.183 1.00 4.71 174 LEU A CA 1
ATOM 1320 C C . LEU A 1 175 ? 36.062 12.615 -23.288 1.00 3.78 174 LEU A C 1
ATOM 1321 O O . LEU A 1 175 ? 34.876 12.300 -23.151 1.00 4.90 174 LEU A O 1
ATOM 1326 N N . ARG A 1 176 ? 36.592 13.673 -22.682 1.00 2.67 175 ARG A N 1
ATOM 1327 C CA . ARG A 1 176 ? 35.804 14.548 -21.805 1.00 3.34 175 ARG A CA 1
ATOM 1328 C C . ARG A 1 176 ? 36.103 16.026 -22.068 1.00 2.32 175 ARG A C 1
ATOM 1329 O O . ARG A 1 176 ? 37.241 16.472 -21.922 1.00 2.00 175 ARG A O 1
ATOM 1337 N N . ARG A 1 177 ? 35.085 16.791 -22.440 1.00 2.00 176 ARG A N 1
ATOM 1338 C CA . ARG A 1 177 ? 35.294 18.208 -22.714 1.00 2.72 176 ARG A CA 1
ATOM 1339 C C . ARG A 1 177 ? 34.062 19.122 -22.572 1.00 3.21 176 ARG A C 1
ATOM 1340 O O . ARG A 1 177 ? 32.895 18.709 -22.657 1.00 2.00 176 ARG A O 1
ATOM 1348 N N . ARG A 1 178 ? 34.348 20.397 -22.372 1.00 3.65 177 ARG A N 1
ATOM 1349 C CA . ARG A 1 178 ? 33.304 21.384 -22.313 1.00 3.98 177 ARG A CA 1
ATOM 1350 C C . ARG A 1 178 ? 33.554 22.323 -23.493 1.00 4.74 177 ARG A C 1
ATOM 1351 O O . ARG A 1 178 ? 34.525 23.084 -23.511 1.00 4.68 177 ARG A O 1
ATOM 1359 N N . ILE A 1 179 ? 32.683 22.207 -24.496 1.00 5.99 178 ILE A N 1
ATOM 1360 C CA . ILE A 1 179 ? 32.751 23.006 -25.729 1.00 7.22 178 ILE A CA 1
ATOM 1361 C C . ILE A 1 179 ? 31.825 24.216 -25.655 1.00 5.91 178 ILE A C 1
ATOM 1362 O O . ILE A 1 179 ? 30.652 24.058 -25.369 1.00 5.03 178 ILE A O 1
ATOM 1367 N N . ILE A 1 180 ? 32.352 25.413 -25.899 1.00 7.01 179 ILE A N 1
ATOM 1368 C CA . ILE A 1 180 ? 31.533 26.652 -25.899 1.00 9.88 179 ILE A CA 1
ATOM 1369 C C . ILE A 1 180 ? 31.016 26.931 -27.316 1.00 10.58 179 ILE A C 1
ATOM 1370 O O . ILE A 1 180 ? 31.816 27.026 -28.244 1.00 13.04 179 ILE A O 1
ATOM 1375 N N . THR A 1 181 ? 29.715 27.085 -27.517 1.00 10.74 180 THR A N 1
ATOM 1376 C CA . THR A 1 181 ? 29.263 27.338 -28.892 1.00 11.50 180 THR A CA 1
ATOM 1377 C C . THR A 1 181 ? 29.688 28.713 -29.413 1.00 12.52 180 THR A C 1
ATOM 1378 O O . THR A 1 181 ? 29.731 29.671 -28.650 1.00 12.16 180 THR A O 1
ATOM 1382 N N . ASP A 1 182 ? 30.022 28.798 -30.707 1.00 14.05 181 ASP A N 1
ATOM 1383 C CA . ASP A 1 182 ? 30.434 30.070 -31.330 1.00 14.77 181 ASP A CA 1
ATOM 1384 C C . ASP A 1 182 ? 29.264 30.987 -31.796 1.00 17.46 181 ASP A C 1
ATOM 1385 O O . ASP A 1 182 ? 28.082 30.711 -31.544 1.00 18.42 181 ASP A O 1
ATOM 1390 N N . ALA A 1 183 ? 29.604 32.092 -32.453 1.00 20.19 182 ALA A N 1
ATOM 1391 C CA . ALA A 1 183 ? 28.607 33.048 -32.939 1.00 21.29 182 ALA A CA 1
ATOM 1392 C C . ALA A 1 183 ? 27.454 32.366 -33.646 1.00 21.93 182 ALA A C 1
ATOM 1393 O O . ALA A 1 183 ? 26.303 32.758 -33.482 1.00 22.29 182 ALA A O 1
ATOM 1395 N N . GLU A 1 184 ? 27.757 31.361 -34.453 1.00 22.06 183 GLU A N 1
ATOM 1396 C CA . GLU A 1 184 ? 26.703 30.656 -35.160 1.00 23.51 183 GLU A CA 1
ATOM 1397 C C . GLU A 1 184 ? 26.025 29.605 -34.251 1.00 22.38 183 GLU A C 1
ATOM 1398 O O . GLU A 1 184 ? 25.174 28.826 -34.684 1.00 21.94 183 GLU A O 1
ATOM 1404 N N . GLY A 1 185 ? 26.400 29.612 -32.976 1.00 20.96 184 GLY A N 1
ATOM 1405 C CA . GLY A 1 185 ? 25.831 28.682 -32.021 1.00 20.17 184 GLY A CA 1
ATOM 1406 C C . GLY A 1 185 ? 26.202 27.238 -32.266 1.00 19.07 184 GLY A C 1
ATOM 1407 O O . GLY A 1 185 ? 25.445 26.331 -31.931 1.00 18.17 184 GLY A O 1
ATOM 1408 N N . ARG A 1 186 ? 27.373 26.998 -32.831 1.00 19.03 185 ARG A N 1
ATOM 1409 C CA . ARG A 1 186 ? 27.748 25.623 -33.091 1.00 20.51 185 ARG A CA 1
ATOM 1410 C C . ARG A 1 186 ? 28.948 25.113 -32.312 1.00 18.24 185 ARG A C 1
ATOM 1411 O O . ARG A 1 186 ? 29.741 25.887 -31.765 1.00 18.08 185 ARG A O 1
ATOM 1419 N N . TYR A 1 187 ? 29.042 23.789 -32.247 1.00 15.64 186 TYR A N 1
ATOM 1420 C CA . TYR A 1 187 ? 30.120 23.111 -31.551 1.00 14.03 186 TYR A CA 1
ATOM 1421 C C . TYR A 1 187 ? 30.631 22.112 -32.566 1.00 14.03 186 TYR A C 1
ATOM 1422 O O . TYR A 1 187 ? 29.844 21.574 -33.359 1.00 12.13 186 TYR A O 1
ATOM 1431 N N . ARG A 1 188 ? 31.943 21.886 -32.538 1.00 14.69 187 ARG A N 1
ATOM 1432 C CA . ARG A 1 188 ? 32.647 20.955 -33.442 1.00 15.65 187 ARG A CA 1
ATOM 1433 C C . ARG A 1 188 ? 33.525 20.031 -32.584 1.00 13.45 187 ARG A C 1
ATOM 1434 O O . ARG A 1 188 ? 34.280 20.508 -31.745 1.00 13.41 187 ARG A O 1
ATOM 1442 N N . ALA A 1 189 ? 33.448 18.720 -32.776 1.00 10.90 188 ALA A N 1
ATOM 1443 C CA . ALA A 1 189 ? 34.286 17.830 -31.965 1.00 9.17 188 ALA A CA 1
ATOM 1444 C C . ALA A 1 189 ? 34.939 16.678 -32.733 1.00 7.53 188 ALA A C 1
ATOM 1445 O O . ALA A 1 189 ? 34.256 15.824 -33.277 1.00 8.13 188 ALA A O 1
ATOM 1447 N N . ARG A 1 190 ? 36.265 16.667 -32.776 1.00 7.73 189 ARG A N 1
ATOM 1448 C CA . ARG A 1 190 ? 37.025 15.606 -33.450 1.00 8.59 189 ARG A CA 1
ATOM 1449 C C . ARG A 1 190 ? 37.291 14.557 -32.363 1.00 6.87 189 ARG A C 1
ATOM 1450 O O . ARG A 1 190 ? 37.912 14.853 -31.346 1.00 6.31 189 ARG A O 1
ATOM 1458 N N . SER A 1 191 ? 36.807 13.339 -32.553 1.00 4.20 190 SER A N 1
ATOM 1459 C CA . SER A 1 191 ? 37.007 12.332 -31.517 1.00 5.22 190 SER A CA 1
ATOM 1460 C C . SER A 1 191 ? 37.075 10.896 -32.083 1.00 5.93 190 SER A C 1
ATOM 1461 O O . SER A 1 191 ? 37.693 10.669 -33.138 1.00 6.75 190 SER A O 1
ATOM 1464 N N . ILE A 1 192 ? 36.495 9.929 -31.366 1.00 4.25 191 ILE A N 1
ATOM 1465 C CA . ILE A 1 192 ? 36.462 8.544 -31.835 1.00 3.89 191 ILE A CA 1
ATOM 1466 C C . ILE A 1 192 ? 35.147 7.844 -31.503 1.00 4.78 191 ILE A C 1
ATOM 1467 O O . ILE A 1 192 ? 34.521 8.098 -30.473 1.00 6.61 191 ILE A O 1
ATOM 1472 N N . VAL A 1 193 ? 34.711 6.966 -32.390 1.00 4.78 192 VAL A N 1
ATOM 1473 C CA . VAL A 1 193 ? 33.467 6.248 -32.158 1.00 5.73 192 VAL A CA 1
ATOM 1474 C C . VAL A 1 193 ? 33.596 5.440 -30.875 1.00 4.45 192 VAL A C 1
ATOM 1475 O O . VAL A 1 193 ? 34.477 4.613 -30.761 1.00 7.31 192 VAL A O 1
ATOM 1479 N N . PRO A 1 194 ? 32.720 5.682 -29.891 1.00 4.33 193 PRO A N 1
ATOM 1480 C CA . PRO A 1 194 ? 32.739 4.979 -28.603 1.00 3.77 193 PRO A CA 1
ATOM 1481 C C . PRO A 1 194 ? 32.112 3.625 -28.706 1.00 2.70 193 PRO A C 1
ATOM 1482 O O . PRO A 1 194 ? 31.345 3.372 -29.599 1.00 2.85 193 PRO A O 1
ATOM 1486 N N . SER A 1 195 ? 32.423 2.737 -27.782 1.00 3.95 194 SER A N 1
ATOM 1487 C CA . SER A 1 195 ? 31.807 1.420 -27.834 1.00 2.75 194 SER A CA 1
ATOM 1488 C C . SER A 1 195 ? 30.729 1.300 -26.770 1.00 4.14 194 SER A C 1
ATOM 1489 O O . SER A 1 195 ? 30.735 2.024 -25.746 1.00 3.50 194 SER A O 1
ATOM 1492 N N . GLY A 1 196 ? 29.786 0.402 -27.042 1.00 4.27 195 GLY A N 1
ATOM 1493 C CA . GLY A 1 196 ? 28.757 0.119 -26.071 1.00 6.22 195 GLY A CA 1
ATOM 1494 C C . GLY A 1 196 ? 29.539 -0.623 -24.992 1.00 6.99 195 GLY A C 1
ATOM 1495 O O . GLY A 1 196 ? 30.691 -1.040 -25.213 1.00 8.77 195 GLY A O 1
ATOM 1496 N N . TYR A 1 197 ? 28.950 -0.795 -23.820 1.00 7.31 196 TYR A N 1
ATOM 1497 C CA . TYR A 1 197 ? 29.645 -1.476 -22.747 1.00 5.75 196 TYR A CA 1
ATOM 1498 C C . TYR A 1 197 ? 28.687 -2.227 -21.867 1.00 6.49 196 TYR A C 1
ATOM 1499 O O . TYR A 1 197 ? 27.491 -2.024 -21.916 1.00 7.53 196 TYR A O 1
ATOM 1508 N N . GLY A 1 198 ? 29.214 -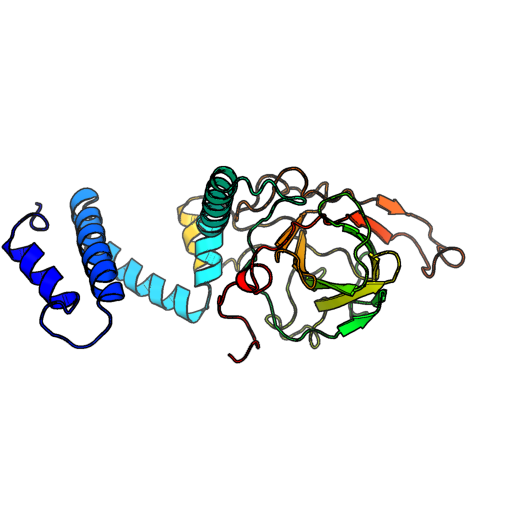3.129 -21.068 1.00 7.70 197 GLY A N 1
ATOM 1509 C CA . GLY A 1 198 ? 28.359 -3.882 -20.180 1.00 8.53 197 GLY A CA 1
ATOM 1510 C C . GLY A 1 198 ? 28.812 -3.641 -18.760 1.00 8.34 197 GLY A C 1
ATOM 1511 O O . GLY A 1 198 ? 29.903 -3.106 -18.540 1.00 8.15 197 GLY A O 1
ATOM 1512 N N . CYS A 1 199 ? 27.984 -4.023 -17.796 1.00 8.23 198 CYS A N 1
ATOM 1513 C CA . CYS A 1 199 ? 28.358 -3.850 -16.403 1.00 10.35 198 CYS A CA 1
ATOM 1514 C C . CYS A 1 199 ? 29.471 -4.842 -16.159 1.00 11.35 198 CYS A C 1
ATOM 1515 O O . CYS A 1 199 ? 29.703 -5.712 -16.976 1.00 10.98 198 CYS A O 1
ATOM 1518 N N . ASP A 1 200 ? 30.158 -4.714 -15.036 1.00 13.51 199 ASP A N 1
ATOM 1519 C CA . ASP A 1 200 ? 31.221 -5.652 -14.702 1.00 16.70 199 ASP A CA 1
ATOM 1520 C C . ASP A 1 200 ? 30.558 -7.019 -14.488 1.00 17.34 199 ASP A C 1
ATOM 1521 O O . ASP A 1 200 ? 29.684 -7.162 -13.622 1.00 17.99 199 ASP A O 1
ATOM 1526 N N . PRO A 1 201 ? 30.960 -8.037 -15.268 1.00 17.71 200 PRO A N 1
ATOM 1527 C CA . PRO A 1 201 ? 30.378 -9.381 -15.152 1.00 18.48 200 PRO A CA 1
ATOM 1528 C C . PRO A 1 201 ? 30.447 -10.047 -13.778 1.00 19.18 200 PRO A C 1
ATOM 1529 O O . PRO A 1 201 ? 29.624 -10.902 -13.453 1.00 19.92 200 PRO A O 1
ATOM 1533 N N . GLN A 1 202 ? 31.412 -9.644 -12.967 1.00 19.99 201 GLN A N 1
ATOM 1534 C CA . GLN A 1 202 ? 31.542 -10.210 -11.633 1.00 21.51 201 GLN A CA 1
ATOM 1535 C C . GLN A 1 202 ? 31.286 -9.113 -10.608 1.00 20.00 201 GLN A C 1
ATOM 1536 O O . GLN A 1 202 ? 31.883 -9.098 -9.539 1.00 20.97 201 GLN A O 1
ATOM 1542 N N . GLY A 1 203 ? 30.406 -8.181 -10.964 1.00 17.59 202 GLY A N 1
ATOM 1543 C CA . GLY A 1 203 ? 30.064 -7.086 -10.079 1.00 13.87 202 GLY A CA 1
ATOM 1544 C C . GLY A 1 203 ? 28.665 -7.253 -9.511 1.00 12.37 202 GLY A C 1
ATOM 1545 O O . GLY A 1 203 ? 27.856 -8.019 -10.052 1.00 11.62 202 GLY A O 1
ATOM 1546 N N . PRO A 1 204 ? 28.325 -6.495 -8.460 1.00 10.19 203 PRO A N 1
ATOM 1547 C CA . PRO A 1 204 ? 27.020 -6.551 -7.794 1.00 9.75 203 PRO A CA 1
ATOM 1548 C C . PRO A 1 204 ? 25.819 -6.322 -8.716 1.00 9.65 203 PRO A C 1
ATOM 1549 O O . PRO A 1 204 ? 24.815 -7.046 -8.634 1.00 9.17 203 PRO A O 1
ATOM 1553 N N . THR A 1 205 ? 25.908 -5.312 -9.574 1.00 7.16 204 THR A N 1
ATOM 1554 C CA . THR A 1 205 ? 24.816 -5.018 -10.489 1.00 7.65 204 THR A CA 1
ATOM 1555 C C . THR A 1 205 ? 24.459 -6.216 -11.385 1.00 7.54 204 THR A C 1
ATOM 1556 O O . THR A 1 205 ? 23.314 -6.676 -11.428 1.00 8.29 204 THR A O 1
ATOM 1560 N N . GLN A 1 206 ? 25.448 -6.736 -12.089 1.00 7.37 205 GLN A N 1
ATOM 1561 C CA . GLN A 1 206 ? 25.221 -7.864 -12.970 1.00 6.93 205 GLN A CA 1
ATOM 1562 C C . GLN A 1 206 ? 24.753 -9.104 -12.205 1.00 5.99 205 GLN A C 1
ATOM 1563 O O . GLN A 1 206 ? 23.919 -9.864 -12.688 1.00 5.07 205 GLN A O 1
ATOM 1569 N N . GLU A 1 207 ? 25.265 -9.333 -11.004 1.00 6.34 206 GLU A N 1
ATOM 1570 C CA . GLU A 1 207 ? 24.807 -10.528 -10.330 1.00 6.93 206 GLU A CA 1
ATOM 1571 C C . GLU A 1 207 ? 23.326 -10.381 -10.067 1.00 7.58 206 GLU A C 1
ATOM 1572 O O . GLU A 1 207 ? 22.607 -11.385 -10.090 1.00 11.75 206 GLU A O 1
ATOM 1578 N N . CYS A 1 208 ? 22.843 -9.153 -9.871 1.00 5.00 207 CYS A N 1
ATOM 1579 C CA . CYS A 1 208 ? 21.414 -8.982 -9.665 1.00 4.05 207 CYS A CA 1
ATOM 1580 C C . CYS A 1 208 ? 20.667 -9.242 -10.984 1.00 4.08 207 CYS A C 1
ATOM 1581 O O . CYS A 1 208 ? 19.749 -10.063 -11.041 1.00 5.23 207 CYS A O 1
ATOM 1584 N N . LEU A 1 209 ? 21.055 -8.526 -12.037 1.00 2.48 208 LEU A N 1
ATOM 1585 C CA . LEU A 1 209 ? 20.449 -8.703 -13.348 1.00 2.00 208 LEU A CA 1
ATOM 1586 C C . LEU A 1 209 ? 20.457 -10.170 -13.760 1.00 2.99 208 LEU A C 1
ATOM 1587 O O . LEU A 1 209 ? 19.532 -10.649 -14.423 1.00 2.00 208 LEU A O 1
ATOM 1592 N N . ASP A 1 210 ? 21.497 -10.898 -13.386 1.00 2.96 209 ASP A N 1
ATOM 1593 C CA . ASP A 1 210 ? 21.521 -12.300 -13.765 1.00 5.58 209 ASP A CA 1
ATOM 1594 C C . ASP A 1 210 ? 20.339 -13.026 -13.206 1.00 5.49 209 ASP A C 1
ATOM 1595 O O . ASP A 1 210 ? 19.765 -13.887 -13.885 1.00 5.47 209 ASP A O 1
ATOM 1600 N N . LEU A 1 211 ? 20.029 -12.721 -11.948 1.00 4.97 210 LEU A N 1
ATOM 1601 C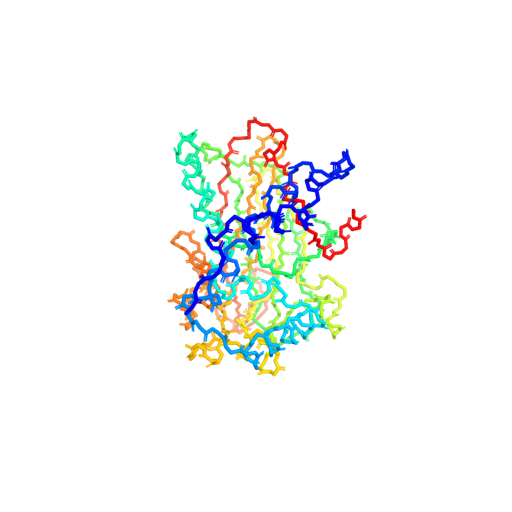 CA . LEU A 1 211 ? 18.902 -13.338 -11.270 1.00 7.50 210 LEU A CA 1
ATOM 1602 C C . LEU A 1 211 ? 17.609 -12.867 -11.883 1.00 6.03 210 LEU A C 1
ATOM 1603 O O . LEU A 1 211 ? 16.554 -13.442 -11.649 1.00 6.72 210 LEU A O 1
ATOM 1608 N N . LEU A 1 212 ? 17.681 -11.796 -12.648 1.00 3.15 211 LEU A N 1
ATOM 1609 C CA . LEU A 1 212 ? 16.493 -11.337 -13.313 1.00 2.73 211 LEU A CA 1
ATOM 1610 C C . LEU A 1 212 ? 16.437 -11.941 -14.714 1.00 2.26 211 LEU A C 1
ATOM 1611 O O . LEU A 1 212 ? 15.457 -11.780 -15.418 1.00 2.00 211 LEU A O 1
ATOM 1616 N N . GLY A 1 213 ? 17.504 -12.653 -15.075 1.00 3.47 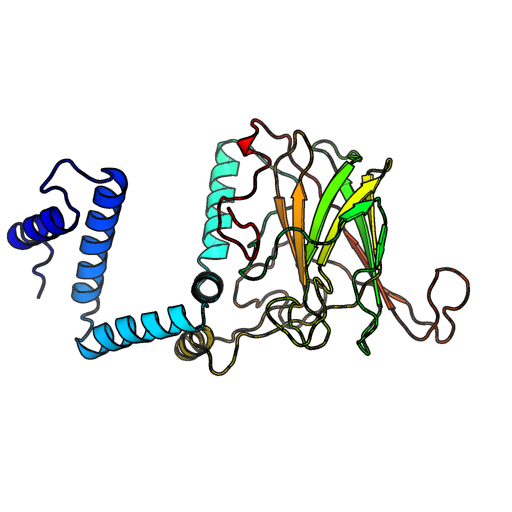212 GLY A N 1
ATOM 1617 C CA . GLY A 1 213 ? 17.641 -13.281 -16.372 1.00 2.34 212 GLY A CA 1
ATOM 1618 C C . GLY A 1 213 ? 18.061 -12.225 -17.380 1.00 4.06 212 GLY A C 1
ATOM 1619 O O . GLY A 1 213 ? 18.095 -12.466 -18.584 1.00 4.33 212 GLY A O 1
ATOM 1620 N N . ARG A 1 214 ? 18.420 -11.049 -16.892 1.00 2.37 213 ARG A N 1
ATOM 1621 C CA . ARG A 1 214 ? 18.764 -9.952 -17.783 1.00 2.29 213 ARG A CA 1
ATOM 1622 C C . ARG A 1 214 ? 20.229 -9.651 -18.116 1.00 2.69 213 ARG A C 1
ATOM 1623 O O . ARG A 1 214 ? 21.151 -10.030 -17.376 1.00 2.90 213 ARG A O 1
ATOM 1631 N N . HIS A 1 215 ? 20.436 -8.973 -19.249 1.00 2.91 214 HIS A N 1
ATOM 1632 C CA . HIS A 1 215 ? 21.788 -8.601 -19.662 1.00 3.41 214 HIS A CA 1
ATOM 1633 C C . HIS A 1 215 ? 22.104 -7.198 -19.140 1.00 4.22 214 HIS A C 1
ATOM 1634 O O . HIS A 1 215 ? 21.198 -6.426 -18.824 1.00 7.25 214 HIS A O 1
ATOM 1641 N N . GLY A 1 216 ? 23.383 -6.868 -19.039 1.00 4.81 215 GLY A N 1
ATOM 1642 C CA . GLY A 1 216 ? 23.754 -5.570 -18.536 1.00 3.73 215 GLY A CA 1
ATOM 1643 C C . GLY A 1 216 ? 24.516 -4.770 -19.556 1.00 5.34 215 GLY A C 1
ATOM 1644 O O . GLY A 1 216 ? 25.545 -4.189 -19.228 1.00 6.49 215 GLY A O 1
ATOM 1645 N N . GLN A 1 217 ? 24.001 -4.729 -20.783 1.00 5.82 216 GLN A N 1
ATOM 1646 C CA . GLN A 1 217 ? 24.634 -4.001 -21.889 1.00 8.11 216 GLN A CA 1
ATOM 1647 C C . GLN A 1 217 ? 23.940 -2.716 -22.253 1.00 7.28 216 GLN A C 1
ATOM 1648 O O . GLN A 1 217 ? 22.723 -2.604 -22.116 1.00 7.06 216 GLN A O 1
ATOM 1654 N N . ARG A 1 218 ? 24.726 -1.773 -22.762 1.00 6.71 217 ARG A N 1
ATOM 1655 C CA . ARG A 1 218 ? 24.207 -0.498 -23.258 1.00 8.73 217 ARG A CA 1
ATOM 1656 C C . ARG A 1 218 ? 24.746 -0.228 -24.670 1.00 6.94 217 ARG A C 1
ATOM 1657 O O . ARG A 1 218 ? 25.804 -0.707 -25.030 1.00 7.80 217 ARG A O 1
ATOM 1665 N N . PRO A 1 219 ? 24.000 0.516 -25.498 1.00 6.73 218 PRO A N 1
ATOM 1666 C CA . PRO A 1 219 ? 24.404 0.861 -26.871 1.00 4.16 218 PRO A CA 1
ATOM 1667 C C . PRO A 1 219 ? 25.481 1.946 -26.835 1.00 2.33 218 PRO A C 1
ATOM 1668 O O . PRO A 1 219 ? 25.623 2.660 -25.849 1.00 2.00 218 PRO A O 1
ATOM 1672 N N . ALA A 1 220 ? 26.227 2.076 -27.920 1.00 2.78 219 ALA A N 1
ATOM 1673 C CA . ALA A 1 220 ? 27.235 3.123 -28.000 1.00 2.92 219 ALA A CA 1
ATOM 1674 C C . ALA A 1 220 ? 26.493 4.481 -27.915 1.00 3.51 219 ALA A C 1
ATOM 1675 O O . ALA A 1 220 ? 25.496 4.722 -28.622 1.00 4.92 219 ALA A O 1
ATOM 1677 N N . HIS A 1 221 ? 26.966 5.369 -27.053 1.00 2.14 220 HIS A N 1
ATOM 1678 C CA . HIS A 1 221 ? 26.316 6.645 -26.916 1.00 2.34 220 HIS A CA 1
ATOM 1679 C C . HIS A 1 221 ? 27.284 7.750 -26.508 1.00 2.00 220 HIS A C 1
ATOM 1680 O O . HIS A 1 221 ? 28.467 7.498 -26.322 1.00 3.61 220 HIS A O 1
ATOM 1687 N N . VAL A 1 222 ? 26.773 8.977 -26.411 1.00 2.00 221 VAL A N 1
ATOM 1688 C CA . VAL A 1 222 ? 27.600 10.105 -26.017 1.00 2.00 221 VAL A CA 1
ATOM 1689 C C . VAL A 1 222 ? 26.760 10.906 -25.051 1.00 3.25 221 VAL A C 1
ATOM 1690 O O . VAL A 1 222 ? 25.638 11.259 -25.354 1.00 6.75 221 VAL A O 1
ATOM 1694 N N . HIS A 1 223 ? 27.268 11.175 -23.863 1.00 2.00 222 HIS A N 1
ATOM 1695 C CA . HIS A 1 223 ? 26.492 11.953 -22.855 1.00 4.72 222 HIS A CA 1
ATOM 1696 C C . HIS A 1 223 ? 26.587 13.491 -22.999 1.00 5.97 222 HIS A C 1
ATOM 1697 O O . HIS A 1 223 ? 27.640 14.040 -23.340 1.00 6.53 222 HIS A O 1
ATOM 1704 N N . PHE A 1 224 ? 25.479 14.180 -22.761 1.00 5.16 223 PHE A N 1
ATOM 1705 C CA . PHE A 1 224 ? 25.510 15.637 -22.822 1.00 4.74 223 PHE A CA 1
ATOM 1706 C C . PHE A 1 224 ? 24.857 16.356 -21.679 1.00 5.89 223 PHE A C 1
ATOM 1707 O O . PHE A 1 224 ? 23.808 15.945 -21.169 1.00 7.55 223 PHE A O 1
ATOM 1715 N N . PHE A 1 225 ? 25.505 17.444 -21.288 1.00 5.81 224 PHE A N 1
ATOM 1716 C CA . PHE A 1 225 ? 25.009 18.370 -20.268 1.00 5.14 224 PHE A CA 1
ATOM 1717 C C . PHE A 1 225 ? 25.010 19.639 -21.124 1.00 4.32 224 PHE A C 1
ATOM 1718 O O . PHE A 1 225 ? 26.057 20.036 -21.636 1.00 2.45 224 PHE A O 1
ATOM 1726 N N . ILE A 1 226 ? 23.843 20.229 -21.331 1.00 3.83 225 ILE A N 1
ATOM 1727 C CA . ILE A 1 226 ? 23.753 21.419 -22.160 1.00 5.13 225 ILE A CA 1
ATOM 1728 C C . ILE A 1 226 ? 23.028 22.503 -21.380 1.00 4.85 225 ILE A C 1
ATOM 1729 O O . ILE A 1 226 ? 21.956 22.293 -20.802 1.00 4.39 225 ILE A O 1
ATOM 1734 N N . SER A 1 227 ? 23.643 23.672 -21.345 1.00 4.16 226 SER A N 1
ATOM 1735 C CA . SER A 1 227 ? 23.088 24.745 -20.573 1.00 5.17 226 SER A CA 1
ATOM 1736 C C . SER A 1 227 ? 23.551 26.067 -21.128 1.00 6.20 226 SER A C 1
ATOM 1737 O O . SER A 1 227 ? 24.612 26.151 -21.708 1.00 6.08 226 SER A O 1
ATOM 1740 N N . ALA A 1 228 ? 22.717 27.085 -20.975 1.00 8.79 227 ALA A N 1
ATOM 1741 C CA . ALA A 1 228 ? 23.004 28.416 -21.481 1.00 11.49 227 ALA A CA 1
ATOM 1742 C C . ALA A 1 228 ? 22.328 29.473 -20.621 1.00 13.34 227 ALA A C 1
ATOM 1743 O O . ALA A 1 228 ? 21.174 29.318 -20.200 1.00 11.79 227 ALA A O 1
ATOM 1745 N N . PHE A 1 229 ? 23.069 30.546 -20.357 1.00 16.22 228 PHE A N 1
ATOM 1746 C CA . PHE A 1 229 ? 22.572 31.648 -19.548 1.00 19.54 228 PHE A CA 1
ATOM 1747 C C . PHE A 1 229 ? 21.127 31.939 -19.936 1.00 18.85 228 PHE A C 1
ATOM 1748 O O . PHE A 1 229 ? 20.842 32.257 -21.091 1.00 18.93 228 PHE A O 1
ATOM 1756 N N . GLY A 1 230 ? 20.211 31.791 -18.987 1.00 18.50 229 GLY A N 1
ATOM 1757 C CA . GLY A 1 230 ? 18.807 32.068 -19.270 1.00 16.54 229 GLY A CA 1
ATOM 1758 C C . GLY A 1 230 ? 18.045 30.960 -19.976 1.00 15.82 229 GLY A C 1
ATOM 1759 O O . GLY A 1 230 ? 17.004 31.186 -20.608 1.00 13.65 229 GLY A O 1
ATOM 1760 N N . HIS A 1 231 ? 18.566 29.743 -19.870 1.00 15.37 230 HIS A N 1
ATOM 1761 C CA . HIS A 1 231 ? 17.912 28.608 -20.495 1.00 14.53 230 HIS A CA 1
ATOM 1762 C C . HIS A 1 231 ? 17.885 27.403 -19.536 1.00 12.46 230 HIS A C 1
ATOM 1763 O O . HIS A 1 231 ? 18.619 27.363 -18.545 1.00 10.95 230 HIS A O 1
ATOM 1770 N N . ARG A 1 232 ? 16.983 26.462 -19.790 1.00 9.94 231 ARG A N 1
ATOM 1771 C CA . ARG A 1 232 ? 16.849 25.308 -18.919 1.00 8.53 231 ARG A CA 1
ATOM 1772 C C . ARG A 1 232 ? 17.886 24.225 -19.227 1.00 7.69 231 ARG A C 1
ATOM 1773 O O . ARG A 1 232 ? 18.016 23.765 -20.359 1.00 8.16 231 ARG A O 1
ATOM 1781 N N . HIS A 1 233 ? 18.620 23.836 -18.190 1.00 7.08 232 HIS A N 1
ATOM 1782 C CA . HIS A 1 233 ? 19.666 22.838 -18.258 1.00 5.38 232 HIS A CA 1
ATOM 1783 C C . HIS A 1 233 ? 19.098 21.515 -18.753 1.00 6.13 232 HIS A C 1
ATOM 1784 O O . HIS A 1 233 ? 18.030 21.093 -18.301 1.00 7.40 232 HIS A O 1
ATOM 1791 N N . LEU A 1 234 ? 19.813 20.847 -19.662 1.00 5.52 233 LEU A N 1
ATOM 1792 C CA . LEU A 1 234 ? 19.349 19.570 -20.238 1.00 3.90 233 LEU A CA 1
ATOM 1793 C C . LEU A 1 234 ? 20.396 18.452 -20.135 1.00 3.07 233 LEU A C 1
ATOM 1794 O O . LEU A 1 234 ? 21.572 18.665 -20.412 1.00 3.61 233 LEU A O 1
ATOM 1799 N N . THR A 1 235 ? 19.957 17.277 -19.681 1.00 2.00 234 THR A N 1
ATOM 1800 C CA . THR A 1 235 ? 20.821 16.121 -19.549 1.00 2.00 234 THR A CA 1
ATOM 1801 C C . THR A 1 235 ? 20.263 15.187 -20.591 1.00 3.60 234 THR A C 1
ATOM 1802 O O . THR A 1 235 ? 19.075 14.884 -20.567 1.00 3.75 234 THR A O 1
ATOM 1806 N N . THR A 1 236 ? 21.107 14.748 -21.519 1.00 4.14 235 THR A N 1
ATOM 1807 C CA . THR A 1 236 ? 20.641 13.852 -22.563 1.00 5.84 235 THR A CA 1
ATOM 1808 C C . THR A 1 236 ? 21.799 13.034 -23.152 1.00 6.27 235 THR A C 1
ATOM 1809 O O . THR A 1 236 ? 22.959 13.205 -22.754 1.00 6.74 235 THR A O 1
ATOM 1813 N N . GLN A 1 237 ? 21.471 12.148 -24.090 1.00 5.36 236 GLN A N 1
ATOM 1814 C CA . GLN A 1 237 ? 22.449 11.286 -24.766 1.00 5.44 236 GLN A CA 1
ATOM 1815 C C . GLN A 1 237 ? 22.146 11.277 -26.258 1.00 5.11 236 GLN A C 1
ATOM 1816 O O . GLN A 1 237 ? 21.039 11.632 -26.665 1.00 5.54 236 GLN A O 1
ATOM 1822 N N . ILE A 1 238 ? 23.136 10.900 -27.064 1.00 4.61 237 ILE A N 1
ATOM 1823 C CA . ILE A 1 238 ? 22.925 10.673 -28.499 1.00 5.80 237 ILE A CA 1
ATOM 1824 C C . ILE A 1 238 ? 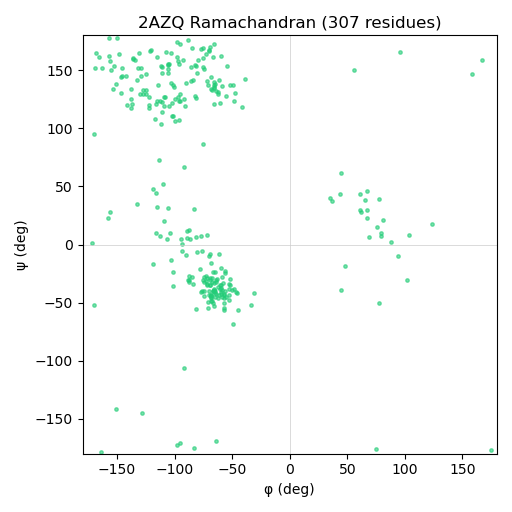23.225 9.164 -28.552 1.00 7.32 237 ILE A C 1
ATOM 1825 O O . ILE A 1 238 ? 24.285 8.754 -28.087 1.00 8.93 237 ILE A O 1
ATOM 1830 N N . ASN A 1 239 ? 22.302 8.333 -29.039 1.00 7.69 238 ASN A N 1
ATOM 1831 C CA . ASN A 1 239 ? 22.591 6.902 -29.179 1.00 8.56 238 ASN A CA 1
ATOM 1832 C C . ASN A 1 239 ? 22.922 6.665 -30.638 1.00 9.92 238 ASN A C 1
ATOM 1833 O O . ASN A 1 239 ? 22.207 7.147 -31.511 1.00 10.98 238 ASN A O 1
ATOM 1838 N N . PHE A 1 240 ? 23.971 5.900 -30.911 1.00 10.79 239 PHE A N 1
ATOM 1839 C CA . PHE A 1 240 ? 24.376 5.611 -32.292 1.00 11.24 239 PHE A CA 1
ATOM 1840 C C . PHE A 1 240 ? 23.471 4.693 -33.059 1.00 9.84 239 PHE A C 1
ATOM 1841 O O . PHE A 1 240 ? 22.995 3.689 -32.539 1.00 8.44 239 PHE A O 1
ATOM 1849 N N . ALA A 1 241 ? 23.222 5.042 -34.312 1.00 9.69 240 ALA A N 1
ATOM 1850 C CA . ALA A 1 241 ? 22.321 4.225 -35.111 1.00 10.97 240 ALA A CA 1
ATOM 1851 C C . ALA A 1 241 ? 22.954 2.889 -35.498 1.00 10.30 240 ALA A C 1
ATOM 1852 O O . ALA A 1 241 ? 24.143 2.831 -35.772 1.00 11.15 240 ALA A O 1
ATOM 1854 N N . GLY A 1 242 ? 22.166 1.815 -35.473 1.00 10.95 241 GLY A N 1
ATOM 1855 C CA . GLY A 1 242 ? 22.667 0.511 -35.880 1.00 11.48 241 GLY A CA 1
ATOM 1856 C C . GLY A 1 242 ? 23.197 -0.410 -34.805 1.00 12.75 241 GLY A C 1
ATOM 1857 O O . GLY A 1 242 ? 23.465 -1.585 -35.062 1.00 11.84 241 GLY A O 1
ATOM 1858 N N . ASP A 1 243 ? 23.352 0.112 -33.595 1.00 12.67 242 ASP A N 1
ATOM 1859 C CA . ASP A 1 243 ? 23.854 -0.686 -32.485 1.00 10.86 242 ASP A CA 1
ATOM 1860 C C . ASP A 1 243 ? 22.827 -1.780 -32.156 1.00 11.77 242 ASP A C 1
ATOM 1861 O O . ASP A 1 243 ? 21.622 -1.520 -32.099 1.00 10.46 242 ASP A O 1
ATOM 1866 N N . LYS A 1 244 ? 23.324 -2.998 -31.958 1.00 13.62 243 LYS A N 1
ATOM 1867 C CA . LYS A 1 244 ? 22.509 -4.151 -31.593 1.00 14.60 243 LYS A CA 1
ATOM 1868 C C . LYS A 1 244 ? 21.521 -3.812 -30.478 1.00 13.91 243 LYS A C 1
ATOM 1869 O O . LYS A 1 244 ? 20.358 -4.252 -30.511 1.00 12.25 243 LYS A O 1
ATOM 1875 N N . TYR A 1 245 ? 21.993 -3.049 -29.484 1.00 12.31 244 TYR A N 1
ATOM 1876 C CA . TYR A 1 245 ? 21.156 -2.700 -28.334 1.00 12.03 244 TYR A CA 1
ATOM 1877 C C . TYR A 1 245 ? 20.367 -1.382 -28.325 1.00 10.64 244 TYR A C 1
ATOM 1878 O O . TYR A 1 245 ? 19.720 -1.061 -27.316 1.00 5.81 244 TYR A O 1
ATOM 1887 N N . LEU A 1 246 ? 20.420 -0.650 -29.449 1.00 10.32 245 LEU A N 1
ATOM 1888 C CA . LEU A 1 246 ? 19.731 0.619 -29.618 1.00 10.07 245 LEU A CA 1
ATOM 1889 C C . LEU A 1 246 ? 18.414 0.631 -28.853 1.00 11.11 245 LEU A C 1
ATOM 1890 O O . LEU A 1 246 ? 18.144 1.534 -28.076 1.00 10.87 245 LEU A O 1
ATOM 1895 N N . TRP A 1 247 ? 17.589 -0.382 -29.079 1.00 11.58 246 TRP A N 1
ATOM 1896 C CA . TRP A 1 247 ? 16.301 -0.470 -28.408 1.00 10.89 246 TRP A CA 1
ATOM 1897 C C . TRP A 1 247 ? 16.192 -1.686 -27.498 1.00 10.97 246 TRP A C 1
ATOM 1898 O O . TRP A 1 247 ? 15.176 -2.369 -27.527 1.00 10.65 246 TRP A O 1
ATOM 1909 N N . ASP A 1 248 ? 17.239 -1.951 -26.710 1.00 10.17 247 ASP A N 1
ATOM 1910 C CA . ASP A 1 248 ? 17.280 -3.070 -25.779 1.00 10.16 247 ASP A CA 1
ATOM 1911 C C . ASP A 1 248 ? 18.293 -2.750 -24.671 1.00 10.90 247 ASP A C 1
ATOM 1912 O O . ASP A 1 248 ? 18.904 -3.632 -24.050 1.00 12.89 247 ASP A O 1
ATOM 1917 N N . ASP A 1 249 ? 18.441 -1.453 -24.428 1.00 10.77 248 ASP A N 1
ATOM 1918 C CA . ASP A 1 249 ? 19.346 -0.890 -23.423 1.00 8.65 248 ASP A CA 1
ATOM 1919 C C . ASP A 1 249 ? 18.944 -1.352 -22.021 1.00 6.64 248 ASP A C 1
ATOM 1920 O O . ASP A 1 249 ? 17.793 -1.241 -21.651 1.00 5.61 248 ASP A O 1
ATOM 1925 N N . PHE A 1 250 ? 19.886 -1.870 -21.241 1.00 5.58 249 PHE A N 1
ATOM 1926 C CA . PHE A 1 250 ? 19.557 -2.348 -19.896 1.00 5.51 249 PHE A CA 1
ATOM 1927 C C . PHE A 1 250 ? 19.202 -1.231 -18.886 1.00 5.89 249 PHE A C 1
ATOM 1928 O O . PHE A 1 250 ? 18.726 -1.515 -17.762 1.00 5.91 249 PHE A O 1
ATOM 1936 N N . ALA A 1 251 ? 19.441 0.021 -19.287 1.00 5.10 250 ALA A N 1
ATOM 1937 C CA . ALA A 1 251 ? 19.136 1.186 -18.458 1.00 6.14 250 ALA A CA 1
ATOM 1938 C C . ALA A 1 251 ? 18.025 1.988 -19.086 1.00 5.95 250 ALA A C 1
ATOM 1939 O O . ALA A 1 251 ? 17.730 3.095 -18.638 1.00 8.94 250 ALA A O 1
ATOM 1941 N N . TYR A 1 252 ? 17.435 1.435 -20.142 1.00 4.29 251 TYR A N 1
ATOM 1942 C CA . TYR A 1 252 ? 16.309 2.038 -20.854 1.00 2.03 251 TYR A CA 1
ATOM 1943 C C . TYR A 1 252 ? 16.412 3.526 -21.131 1.00 2.00 251 TYR A C 1
ATOM 1944 O O . TYR A 1 252 ? 15.436 4.245 -20.950 1.00 2.00 251 TYR A O 1
ATOM 1953 N N . ALA A 1 253 ? 17.573 4.000 -21.569 1.00 2.57 252 ALA A N 1
ATOM 1954 C CA . ALA A 1 253 ? 17.702 5.429 -21.852 1.00 3.74 252 ALA A CA 1
ATOM 1955 C C . ALA A 1 253 ? 17.310 5.822 -23.288 1.00 3.84 252 ALA A C 1
ATOM 1956 O O . ALA A 1 253 ? 16.810 6.911 -23.509 1.00 2.49 252 ALA A O 1
ATOM 1958 N N . THR A 1 254 ? 17.496 4.935 -24.253 1.00 5.06 253 THR A N 1
ATOM 1959 C CA . THR A 1 254 ? 17.142 5.263 -25.630 1.00 8.99 253 THR A CA 1
ATOM 1960 C C . THR A 1 254 ? 15.678 5.722 -25.811 1.00 9.92 253 THR A C 1
ATOM 1961 O O . THR A 1 254 ? 14.735 5.062 -25.366 1.00 10.21 253 THR A O 1
ATOM 1965 N N . ARG A 1 255 ? 15.533 6.877 -26.457 1.00 11.75 254 ARG A N 1
ATOM 1966 C CA . ARG A 1 255 ? 14.255 7.502 -26.748 1.00 13.73 254 ARG A CA 1
ATOM 1967 C C . ARG A 1 255 ? 14.199 7.986 -28.183 1.00 15.71 254 ARG A C 1
ATOM 1968 O O . ARG A 1 255 ? 15.232 8.238 -28.805 1.00 15.94 254 ARG A O 1
ATOM 1976 N N . ASP A 1 256 ? 12.984 8.166 -28.687 1.00 17.56 255 ASP A N 1
ATOM 1977 C CA . ASP A 1 256 ? 12.811 8.697 -30.026 1.00 19.78 255 ASP A CA 1
ATOM 1978 C C . ASP A 1 256 ? 13.325 10.125 -30.083 1.00 19.57 255 ASP A C 1
ATOM 1979 O O . ASP A 1 256 ? 13.115 10.924 -29.164 1.00 20.37 255 ASP A O 1
ATOM 1984 N N . GLY A 1 257 ? 14.026 10.438 -31.162 1.00 17.93 256 GLY A N 1
ATOM 1985 C CA . GLY A 1 257 ? 14.551 11.775 -31.306 1.00 16.84 256 GLY A CA 1
ATOM 1986 C C . GLY A 1 257 ? 15.905 11.888 -30.662 1.00 16.30 256 GLY A C 1
ATOM 1987 O O . GLY A 1 257 ? 16.497 12.966 -30.648 1.00 17.05 256 GLY A O 1
ATOM 1988 N N . LEU A 1 258 ? 16.393 10.772 -30.127 1.00 15.19 257 LEU A N 1
ATOM 1989 C CA . LEU A 1 258 ? 17.686 10.746 -29.464 1.00 14.22 257 LEU A CA 1
ATOM 1990 C C . LEU A 1 258 ? 18.679 9.845 -30.180 1.00 13.62 257 LEU A C 1
ATOM 1991 O O . LEU A 1 258 ? 19.777 9.559 -29.681 1.00 13.37 257 LEU A O 1
ATOM 1996 N N . ILE A 1 259 ? 18.293 9.407 -31.366 1.00 12.67 258 ILE A N 1
ATOM 1997 C CA . ILE A 1 259 ? 19.162 8.540 -32.145 1.00 13.37 258 ILE A CA 1
ATOM 1998 C C . ILE A 1 259 ? 19.981 9.305 -33.176 1.00 11.88 258 ILE A C 1
ATOM 1999 O O . ILE A 1 259 ? 19.446 10.029 -33.994 1.00 11.12 258 ILE A O 1
ATOM 2004 N N . GLY A 1 260 ? 21.294 9.158 -33.093 1.00 11.96 259 GLY A N 1
ATOM 2005 C CA . GLY A 1 260 ? 22.169 9.831 -34.019 1.00 14.14 259 GLY A CA 1
ATOM 2006 C C . GLY A 1 260 ? 22.307 8.978 -35.255 1.00 16.80 259 GLY A C 1
ATOM 2007 O O . GLY A 1 260 ? 22.369 7.752 -35.184 1.00 16.99 259 GLY A O 1
ATOM 2008 N N . GLU A 1 261 ? 22.324 9.629 -36.405 1.00 19.63 260 GLU A N 1
ATOM 2009 C CA . GLU A 1 261 ? 22.465 8.922 -37.665 1.00 22.42 260 GLU A CA 1
ATOM 2010 C C . GLU A 1 261 ? 23.925 9.120 -38.059 1.00 21.35 260 GLU A C 1
ATOM 2011 O O . GLU A 1 261 ? 24.369 10.227 -38.381 1.00 21.17 260 GLU A O 1
ATOM 2017 N N . LEU A 1 262 ? 24.678 8.039 -37.999 1.00 19.66 261 LEU A N 1
ATOM 2018 C CA . LEU A 1 262 ? 26.077 8.112 -38.303 1.00 19.10 261 LEU A CA 1
ATOM 2019 C C . LEU A 1 262 ? 26.323 7.858 -39.789 1.00 18.21 261 LEU A C 1
ATOM 2020 O O . LEU A 1 262 ? 25.690 6.992 -40.392 1.00 15.29 261 LEU A O 1
ATOM 2025 N N . ARG A 1 263 ? 27.236 8.633 -40.375 1.00 19.29 262 ARG A N 1
ATOM 2026 C CA . ARG A 1 263 ? 27.565 8.499 -41.795 1.00 20.63 262 ARG A CA 1
ATOM 2027 C C . ARG A 1 263 ? 29.044 8.218 -41.951 1.00 19.09 262 ARG A C 1
ATOM 2028 O O . ARG A 1 263 ? 29.889 8.952 -41.421 1.00 17.78 262 ARG A O 1
ATOM 2036 N N . PHE A 1 264 ? 29.348 7.143 -42.670 1.00 17.91 263 PHE A N 1
ATOM 2037 C CA . PHE A 1 264 ? 30.726 6.774 -42.914 1.00 17.89 263 PHE A CA 1
ATOM 2038 C C . PHE A 1 264 ? 31.296 7.274 -44.233 1.00 17.54 263 PHE A C 1
ATOM 2039 O O . PHE A 1 264 ? 30.701 7.105 -45.295 1.00 16.68 263 PHE A O 1
ATOM 2047 N N . VAL A 1 265 ? 32.459 7.904 -44.151 1.00 18.01 264 VAL A N 1
ATOM 2048 C CA . VAL A 1 265 ? 33.142 8.421 -45.324 1.00 20.19 264 VAL A CA 1
ATOM 2049 C C . VAL A 1 265 ? 34.382 7.534 -45.551 1.00 23.11 264 VAL A C 1
ATOM 2050 O O . VAL A 1 265 ? 35.224 7.421 -44.665 1.00 23.53 264 VAL A O 1
ATOM 2054 N N . GLU A 1 266 ? 34.470 6.863 -46.706 1.00 27.12 265 GLU A N 1
ATOM 2055 C CA . GLU A 1 266 ? 35.624 5.990 -46.996 1.00 32.26 265 GLU A CA 1
ATOM 2056 C C . GLU A 1 266 ? 36.561 6.522 -48.071 1.00 36.38 265 GLU A C 1
ATOM 2057 O O . GLU A 1 266 ? 36.121 6.825 -49.174 1.00 36.95 265 GLU A O 1
ATOM 2063 N N . ASP A 1 267 ? 37.851 6.601 -47.764 1.00 40.89 266 ASP A N 1
ATOM 2064 C CA . ASP A 1 267 ? 38.853 7.044 -48.735 1.00 46.69 266 ASP A CA 1
ATOM 2065 C C . ASP A 1 267 ? 40.278 6.826 -48.265 1.00 49.30 266 ASP A C 1
ATOM 2066 O O . ASP A 1 267 ? 40.843 7.693 -47.585 1.00 50.89 266 ASP A O 1
ATOM 2071 N N . ALA A 1 268 ? 40.877 5.708 -48.657 1.00 51.84 267 ALA A N 1
ATOM 2072 C CA . ALA A 1 268 ? 42.248 5.422 -48.265 1.00 53.68 267 ALA A CA 1
ATOM 2073 C C . ALA A 1 268 ? 43.029 6.732 -48.119 1.00 55.75 267 ALA A C 1
ATOM 2074 O O . ALA A 1 268 ? 43.794 6.903 -47.172 1.00 55.94 267 ALA A O 1
ATOM 2076 N N . ALA A 1 269 ? 42.817 7.668 -49.042 1.00 57.44 268 ALA A N 1
ATOM 2077 C CA . ALA A 1 269 ? 43.533 8.943 -48.989 1.00 59.21 268 ALA A CA 1
ATOM 2078 C C . ALA A 1 269 ? 42.661 10.173 -48.711 1.00 60.47 268 ALA A C 1
ATOM 2079 O O . ALA A 1 269 ? 42.415 10.987 -49.612 1.00 61.93 268 ALA A O 1
ATOM 2081 N N . ALA A 1 270 ? 42.195 10.312 -47.471 1.00 61.08 269 ALA A N 1
ATOM 2082 C CA . ALA A 1 270 ? 41.385 11.472 -47.081 1.00 62.16 269 ALA A CA 1
ATOM 2083 C C . ALA A 1 270 ? 42.342 12.638 -46.746 1.00 62.23 269 ALA A C 1
ATOM 2084 O O . ALA A 1 270 ? 42.033 13.495 -45.908 1.00 61.46 269 ALA A O 1
ATOM 2086 N N . ALA A 1 271 ? 43.499 12.639 -47.424 1.00 62.81 270 ALA A N 1
ATOM 2087 C CA . ALA A 1 271 ? 44.576 13.629 -47.268 1.00 62.75 270 ALA A CA 1
ATOM 2088 C C . ALA A 1 271 ? 44.122 15.092 -47.323 1.00 63.44 270 ALA A C 1
ATOM 2089 O O . ALA A 1 271 ? 44.196 15.812 -46.320 1.00 63.78 270 ALA A O 1
ATOM 2091 N N . ARG A 1 272 ? 43.684 15.529 -48.504 1.00 64.29 271 ARG A N 1
ATOM 2092 C CA . ARG A 1 272 ? 43.198 16.899 -48.710 1.00 64.41 271 ARG A CA 1
ATOM 2093 C C . ARG A 1 272 ? 41.669 16.852 -48.619 1.00 65.31 271 ARG A C 1
ATOM 2094 O O . ARG A 1 272 ? 41.084 15.769 -48.750 1.00 65.80 271 ARG A O 1
ATOM 2102 N N . ASP A 1 273 ? 41.043 18.016 -48.398 1.00 65.55 272 ASP A N 1
ATOM 2103 C CA . ASP A 1 273 ? 39.576 18.177 -48.310 1.00 65.30 272 ASP A CA 1
ATOM 2104 C C . ASP A 1 273 ? 38.911 18.318 -46.918 1.00 65.32 272 ASP A C 1
ATOM 2105 O O . ASP A 1 273 ? 37.871 18.982 -46.818 1.00 64.98 272 ASP A O 1
ATOM 2110 N N . ARG A 1 274 ? 39.473 17.721 -45.857 1.00 64.90 273 ARG A N 1
ATOM 2111 C CA . ARG A 1 274 ? 38.834 17.822 -44.527 1.00 65.08 273 ARG A CA 1
ATOM 2112 C C . ARG A 1 274 ? 39.662 17.615 -43.244 1.00 65.58 273 ARG A C 1
ATOM 2113 O O . ARG A 1 274 ? 39.091 17.291 -42.190 1.00 65.60 273 ARG A O 1
ATOM 2121 N N . GLY A 1 275 ? 40.977 17.798 -43.303 1.00 65.82 274 GLY A N 1
ATOM 2122 C CA . GLY A 1 275 ? 41.778 17.599 -42.103 1.00 66.18 274 GLY A CA 1
ATOM 2123 C C . GLY A 1 275 ? 41.677 16.175 -41.573 1.00 66.12 274 GLY A C 1
ATOM 2124 O O . GLY A 1 275 ? 41.527 15.953 -40.364 1.00 65.57 274 GLY A O 1
ATOM 2125 N N . VAL A 1 276 ? 41.752 15.214 -42.496 1.00 66.48 275 VAL A N 1
ATOM 2126 C CA . VAL A 1 276 ? 41.683 13.778 -42.190 1.00 66.48 275 VAL A CA 1
ATOM 2127 C C . VAL A 1 276 ? 42.911 13.118 -42.867 1.00 65.92 275 VAL A C 1
ATOM 2128 O O . VAL A 1 276 ? 43.984 13.744 -42.941 1.00 65.94 275 VAL A O 1
ATOM 2132 N N . GLN A 1 277 ? 42.763 11.885 -43.368 1.00 64.90 276 GLN A N 1
ATOM 2133 C CA . GLN A 1 277 ? 43.884 11.186 -44.008 1.00 62.92 276 GLN A CA 1
ATOM 2134 C C . GLN A 1 277 ? 43.558 9.876 -44.750 1.00 61.93 276 GLN A C 1
ATOM 2135 O O . GLN A 1 277 ? 43.951 9.720 -45.911 1.00 62.28 276 GLN A O 1
ATOM 2141 N N . GLY A 1 278 ? 42.868 8.926 -44.113 1.00 59.88 277 GLY A N 1
ATOM 2142 C CA . GLY A 1 278 ? 42.595 7.702 -44.848 1.00 57.26 277 GLY A CA 1
ATOM 2143 C C . GLY A 1 278 ? 41.626 6.615 -44.413 1.00 56.41 277 GLY A C 1
ATOM 2144 O O . GLY A 1 278 ? 41.171 6.540 -43.266 1.00 57.24 277 GLY A O 1
ATOM 2145 N N . GLU A 1 279 ? 41.311 5.768 -45.390 1.00 53.33 278 GLU A N 1
ATOM 2146 C CA . GLU A 1 279 ? 40.439 4.607 -45.244 1.00 50.19 278 GLU A CA 1
ATOM 2147 C C . GLU A 1 279 ? 39.080 4.656 -44.557 1.00 46.57 278 GLU A C 1
ATOM 2148 O O . GLU A 1 279 ? 38.288 3.737 -44.781 1.00 47.52 278 GLU A O 1
ATOM 2154 N N . ARG A 1 280 ? 38.784 5.669 -43.735 1.00 41.75 279 ARG A N 1
ATOM 2155 C CA . ARG A 1 280 ? 37.464 5.722 -43.070 1.00 36.69 279 ARG A CA 1
ATOM 2156 C C . ARG A 1 280 ? 37.361 6.559 -41.793 1.00 32.75 279 ARG A C 1
ATOM 2157 O O . ARG A 1 280 ? 38.312 6.666 -41.022 1.00 33.26 279 ARG A O 1
ATOM 2165 N N . PHE A 1 281 ? 36.196 7.164 -41.596 1.00 27.11 280 PHE A N 1
ATOM 2166 C CA . PHE A 1 281 ? 35.920 7.970 -40.419 1.00 21.65 280 PHE A CA 1
ATOM 2167 C C . PHE A 1 281 ? 34.413 8.196 -40.347 1.00 19.86 280 PHE A C 1
ATOM 2168 O O . PHE A 1 281 ? 33.700 8.011 -41.339 1.00 19.12 280 PHE A O 1
ATOM 2176 N N . ALA A 1 282 ? 33.921 8.568 -39.168 1.00 17.56 281 ALA A N 1
ATOM 2177 C CA . ALA A 1 282 ? 32.494 8.762 -38.985 1.00 14.12 281 ALA A CA 1
ATOM 2178 C C . ALA A 1 282 ? 32.175 10.221 -38.912 1.00 12.31 281 ALA A C 1
ATOM 2179 O O . ALA A 1 282 ? 33.038 11.033 -38.597 1.00 9.94 281 ALA A O 1
ATOM 2181 N N . GLU A 1 283 ? 30.931 10.538 -39.249 1.00 11.06 282 GLU A N 1
ATOM 2182 C CA . GLU A 1 283 ? 30.420 11.904 -39.206 1.00 11.37 282 GLU A CA 1
ATOM 2183 C C . GLU A 1 283 ? 29.040 11.836 -38.630 1.00 11.14 282 GLU A C 1
ATOM 2184 O O . GLU A 1 283 ? 28.224 11.005 -39.022 1.00 10.94 282 GLU A O 1
ATOM 2190 N N . LEU A 1 284 ? 28.783 12.723 -37.693 1.00 11.23 283 LEU A N 1
ATOM 2191 C CA . LEU A 1 284 ? 27.511 12.747 -37.016 1.00 11.55 283 LEU A CA 1
ATOM 2192 C C . LEU A 1 284 ? 27.151 14.194 -36.658 1.00 12.48 283 LEU A C 1
ATOM 2193 O O . LEU A 1 284 ? 27.967 14.965 -36.117 1.00 11.64 283 LEU A O 1
ATOM 2198 N N . SER A 1 285 ? 25.935 14.587 -37.007 1.00 12.56 284 SER A N 1
ATOM 2199 C CA . SER A 1 285 ? 25.503 15.944 -36.703 1.00 12.54 284 SER A CA 1
ATOM 2200 C C . SER A 1 285 ? 24.215 15.852 -35.911 1.00 11.46 284 SER A C 1
ATOM 2201 O O . SER A 1 285 ? 23.301 15.107 -36.253 1.00 7.52 284 SER A O 1
ATOM 2204 N N . PHE A 1 286 ? 24.162 16.615 -34.833 1.00 12.65 285 PHE A N 1
ATOM 2205 C CA . PHE A 1 286 ? 23.002 16.586 -33.977 1.00 14.10 285 PHE A CA 1
ATOM 2206 C C . PHE A 1 286 ? 22.913 17.942 -33.269 1.00 14.90 285 PHE A C 1
ATOM 2207 O O . PHE A 1 286 ? 23.925 18.450 -32.767 1.00 13.88 285 PHE A O 1
ATOM 2215 N N . ASP A 1 287 ? 21.703 18.513 -33.262 1.00 15.62 286 ASP A N 1
ATOM 2216 C CA . ASP A 1 287 ? 21.421 19.803 -32.629 1.00 16.46 286 ASP A CA 1
ATOM 2217 C C . ASP A 1 287 ? 20.544 19.651 -31.399 1.00 16.13 286 ASP A C 1
ATOM 2218 O O . ASP A 1 287 ? 19.656 18.791 -31.323 1.00 16.49 286 ASP A O 1
ATOM 2223 N N . PHE A 1 288 ? 20.771 20.528 -30.438 1.00 15.71 287 PHE A N 1
ATOM 2224 C CA . PHE A 1 288 ? 19.984 20.493 -29.224 1.00 13.45 287 PHE A CA 1
ATOM 2225 C C . PHE A 1 288 ? 19.199 21.768 -29.220 1.00 12.01 287 PHE A C 1
ATOM 2226 O O . PHE A 1 288 ? 19.721 22.820 -29.585 1.00 10.81 287 PHE A O 1
ATOM 2234 N N . ARG A 1 289 ? 17.930 21.647 -28.859 1.00 12.42 288 ARG A N 1
ATOM 2235 C CA . ARG A 1 289 ? 17.023 22.776 -28.806 1.00 12.54 288 ARG A CA 1
ATOM 2236 C C . ARG A 1 289 ? 16.647 22.895 -27.332 1.00 11.19 288 ARG A C 1
ATOM 2237 O O . ARG A 1 289 ? 16.123 21.941 -26.755 1.00 10.94 288 ARG A O 1
ATOM 2245 N N . LEU A 1 290 ? 16.934 24.041 -26.716 1.00 9.17 289 LEU A N 1
ATOM 2246 C CA . LEU A 1 290 ? 16.639 24.231 -25.290 1.00 7.57 289 LEU A CA 1
ATOM 2247 C C . LEU A 1 290 ? 15.339 24.975 -25.027 1.00 8.06 289 LEU A C 1
ATOM 2248 O O . LEU A 1 290 ? 14.681 25.464 -25.937 1.00 8.03 289 LEU A O 1
ATOM 2253 N N . GLN A 1 291 ? 14.988 25.052 -23.752 1.00 9.28 290 GLN A N 1
ATOM 2254 C CA . GLN A 1 291 ? 13.783 25.721 -23.313 1.00 9.14 290 GLN A CA 1
ATOM 2255 C C . GLN A 1 291 ? 14.111 26.985 -22.561 1.00 10.32 290 GLN A C 1
ATOM 2256 O O . GLN A 1 291 ? 15.184 27.102 -21.947 1.00 8.24 290 GLN A O 1
ATOM 2262 N N . GLY A 1 292 ? 13.168 27.926 -22.604 1.00 12.20 291 GLY A N 1
ATOM 2263 C CA . GLY A 1 292 ? 13.333 29.171 -21.878 1.00 14.10 291 GLY A CA 1
ATOM 2264 C C . GLY A 1 292 ? 13.359 28.808 -20.403 1.00 15.63 291 GLY A C 1
ATOM 2265 O O . GLY A 1 292 ? 12.532 28.016 -19.935 1.00 14.42 291 GLY A O 1
ATOM 2266 N N . ALA A 1 293 ? 14.337 29.330 -19.671 1.00 18.90 292 ALA A N 1
ATOM 2267 C CA . ALA A 1 293 ? 14.407 29.071 -18.237 1.00 22.66 292 ALA A CA 1
ATOM 2268 C C . ALA A 1 293 ? 13.439 30.038 -17.585 1.00 26.35 292 ALA A C 1
ATOM 2269 O O . ALA A 1 293 ? 13.139 31.116 -18.131 1.00 26.66 292 ALA A O 1
ATOM 2271 N N . GLN A 1 294 ? 12.930 29.662 -16.425 1.00 30.65 293 GLN A N 1
ATOM 2272 C CA . GLN A 1 294 ? 12.003 30.537 -15.712 1.00 35.24 293 GLN A CA 1
ATOM 2273 C C . GLN A 1 294 ? 12.463 30.602 -14.261 1.00 37.91 293 GLN A C 1
ATOM 2274 O O . GLN A 1 294 ? 11.650 30.691 -13.342 1.00 40.13 293 GLN A O 1
ATOM 2280 N N . SER A 1 295 ? 13.784 30.558 -14.081 1.00 40.60 294 SER A N 1
ATOM 2281 C CA . SER A 1 295 ? 14.413 30.594 -12.764 1.00 43.81 294 SER A CA 1
ATOM 2282 C C . SER A 1 295 ? 15.885 30.200 -12.853 1.00 45.21 294 SER A C 1
ATOM 2283 O O . SER A 1 295 ? 16.301 29.565 -13.816 1.00 44.50 294 SER A O 1
ATOM 2286 N N . PRO A 1 296 ? 16.696 30.582 -11.853 1.00 46.81 295 PRO A N 1
ATOM 2287 C CA . PRO A 1 296 ? 18.113 30.206 -11.894 1.00 47.33 295 PRO A CA 1
ATOM 2288 C C . PRO A 1 296 ? 18.135 28.682 -11.720 1.00 47.75 295 PRO A C 1
ATOM 2289 O O . PRO A 1 296 ? 19.037 27.997 -12.212 1.00 48.20 295 PRO A O 1
ATOM 2293 N N . ASP A 1 297 ? 17.124 28.168 -11.013 1.00 47.26 296 ASP A N 1
ATOM 2294 C CA . ASP A 1 297 ? 16.959 26.732 -10.779 1.00 46.86 296 ASP A CA 1
ATOM 2295 C C . ASP A 1 297 ? 17.071 26.028 -12.123 1.00 45.50 296 ASP A C 1
ATOM 2296 O O . ASP A 1 297 ? 17.638 24.939 -12.223 1.00 46.03 296 ASP A O 1
ATOM 2301 N N . ALA A 1 298 ? 16.487 26.659 -13.141 1.00 43.33 297 ALA A N 1
ATOM 2302 C CA . ALA A 1 298 ? 16.477 26.137 -14.496 1.00 41.73 297 ALA A CA 1
ATOM 2303 C C . ALA A 1 298 ? 17.836 25.612 -14.957 1.00 40.14 297 ALA A C 1
ATOM 2304 O O . ALA A 1 298 ? 17.905 24.459 -15.378 1.00 39.44 297 ALA A O 1
ATOM 2306 N N . GLU A 1 299 ? 18.899 26.425 -14.929 1.00 37.86 298 GLU A N 1
ATOM 2307 C CA . GLU A 1 299 ? 20.217 25.879 -15.292 1.00 38.37 298 GLU A CA 1
ATOM 2308 C C . GLU A 1 299 ? 20.892 25.683 -13.987 1.00 36.96 298 GLU A C 1
ATOM 2309 O O . GLU A 1 299 ? 21.208 26.660 -13.324 1.00 38.08 298 GLU A O 1
ATOM 2315 N N . ALA A 1 300 ? 21.111 24.447 -13.578 1.00 35.26 299 ALA A N 1
ATOM 2316 C CA . ALA A 1 300 ? 21.776 24.284 -12.309 1.00 34.04 299 ALA A CA 1
ATOM 2317 C C . ALA A 1 300 ? 22.175 22.870 -11.983 1.00 33.78 299 ALA A C 1
ATOM 2318 O O . ALA A 1 300 ? 22.744 22.623 -10.905 1.00 36.57 299 ALA A O 1
ATOM 2320 N N . ARG A 1 301 ? 21.906 21.931 -12.881 1.00 30.54 300 ARG A N 1
ATOM 2321 C CA . ARG A 1 301 ? 22.290 20.565 -12.564 1.00 28.90 300 ARG A CA 1
ATOM 2322 C C . ARG A 1 301 ? 21.651 20.157 -11.228 1.00 27.34 300 ARG A C 1
ATOM 2323 O O . ARG A 1 301 ? 21.426 20.982 -10.336 1.00 24.79 300 ARG A O 1
ATOM 2331 N N . SER A 1 302 ? 21.374 18.872 -11.084 1.00 25.94 301 SER A N 1
ATOM 2332 C CA . SER A 1 302 ? 20.824 18.391 -9.839 1.00 25.50 301 SER A CA 1
ATOM 2333 C C . SER A 1 302 ? 21.989 18.549 -8.868 1.00 25.95 301 SER A C 1
ATOM 2334 O O . SER A 1 302 ? 23.115 18.843 -9.285 1.00 25.28 301 SER A O 1
ATOM 2337 N N . HIS A 1 303 ? 21.729 18.380 -7.578 1.00 26.65 302 HIS A N 1
ATOM 2338 C CA . HIS A 1 303 ? 22.820 18.450 -6.617 1.00 27.67 302 HIS A CA 1
ATOM 2339 C C . HIS A 1 303 ? 23.394 17.042 -6.546 1.00 23.46 302 HIS A C 1
ATOM 2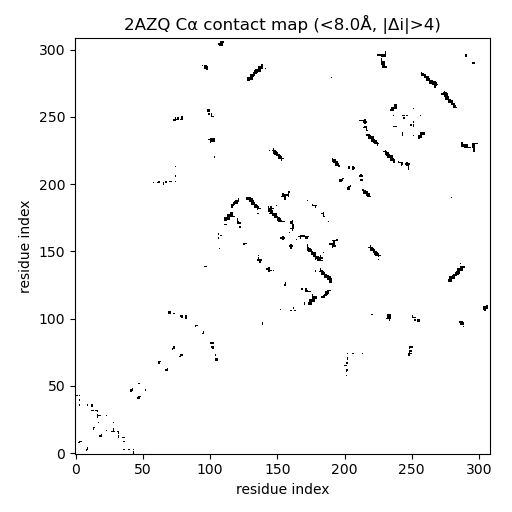340 O O . HIS A 1 303 ? 24.157 16.719 -5.641 1.00 21.96 302 HIS A O 1
ATOM 2347 N N . ARG A 1 304 ? 22.995 16.192 -7.483 1.00 18.50 303 ARG A N 1
ATOM 2348 C CA . ARG A 1 304 ? 23.528 14.853 -7.491 1.00 15.31 303 ARG A CA 1
ATOM 2349 C C . ARG A 1 304 ? 25.057 14.953 -7.328 1.00 14.49 303 ARG A C 1
ATOM 2350 O O . ARG A 1 304 ? 25.707 15.782 -7.971 1.00 14.95 303 ARG A O 1
ATOM 2358 N N . PRO A 1 305 ? 25.632 14.179 -6.393 1.00 12.12 304 PRO A N 1
ATOM 2359 C CA . PRO A 1 305 ? 27.073 14.147 -6.124 1.00 9.93 304 PRO A CA 1
ATOM 2360 C C . PRO A 1 305 ? 27.829 13.581 -7.346 1.00 9.71 304 PRO A C 1
ATOM 2361 O O . PRO A 1 305 ? 27.372 12.632 -7.988 1.00 11.03 304 PRO A O 1
ATOM 2365 N N . ARG A 1 306 ? 28.979 14.155 -7.686 1.00 7.97 305 ARG A N 1
ATOM 2366 C CA . ARG A 1 306 ? 29.696 13.669 -8.850 1.00 5.69 305 ARG A CA 1
ATOM 2367 C C . ARG A 1 306 ? 31.188 13.737 -8.688 1.00 6.36 305 ARG A C 1
ATOM 2368 O O . ARG A 1 306 ? 31.713 14.578 -7.968 1.00 8.03 305 ARG A O 1
ATOM 2376 N N . ALA A 1 307 ? 31.877 12.840 -9.373 1.00 6.21 306 ALA A N 1
ATOM 2377 C CA . ALA A 1 307 ? 33.314 12.816 -9.305 1.00 7.09 306 ALA A CA 1
ATOM 2378 C C . ALA A 1 307 ? 33.878 14.215 -9.523 1.00 8.86 306 ALA A C 1
ATOM 2379 O O . ALA A 1 307 ? 33.611 14.900 -10.534 1.00 7.02 306 ALA A O 1
ATOM 2381 N N . LEU A 1 308 ? 34.650 14.637 -8.539 1.00 11.56 307 LEU A N 1
ATOM 2382 C CA . LEU A 1 308 ? 35.312 15.922 -8.587 1.00 17.35 307 LEU A CA 1
ATOM 2383 C C . LEU A 1 308 ? 34.531 17.226 -8.494 1.00 20.18 307 LEU A C 1
ATOM 2384 O O . LEU A 1 308 ? 35.148 18.275 -8.671 1.00 20.82 307 LEU A O 1
ATOM 2389 N N . GLN A 1 309 ? 33.223 17.236 -8.238 1.00 22.46 308 GLN A N 1
ATOM 2390 C CA . GLN A 1 309 ? 32.648 18.571 -8.147 1.00 27.00 308 GLN A CA 1
ATOM 2391 C C . GLN A 1 309 ? 33.015 19.201 -6.808 1.00 30.75 308 GLN A C 1
ATOM 2392 O O . GLN A 1 309 ? 32.768 20.385 -6.572 1.00 31.55 308 GLN A O 1
ATOM 2398 N N . GLU A 1 310 ? 33.667 18.395 -5.970 1.00 34.73 309 GLU A N 1
ATOM 2399 C CA . GLU A 1 310 ? 34.138 18.789 -4.639 1.00 37.58 309 GLU A CA 1
ATOM 2400 C C . GLU A 1 310 ? 33.245 19.771 -3.874 1.00 39.60 309 GLU A C 1
ATOM 2401 O O . GLU A 1 310 ? 33.736 20.687 -3.211 1.00 39.89 309 GLU A O 1
ATOM 2407 N N . GLY A 1 311 ? 31.935 19.568 -3.971 1.00 42.26 310 GLY A N 1
ATOM 2408 C CA . GLY A 1 311 ? 30.991 20.418 -3.268 1.00 45.66 310 GLY A CA 1
ATOM 2409 C C . GLY A 1 311 ? 30.437 19.663 -2.076 1.00 46.86 310 GLY A C 1
ATOM 2410 O O . GLY A 1 311 ? 30.806 18.470 -1.918 1.00 47.67 310 GLY A O 1
#

Organism: Pseudomonas putida (NCBI:txid303)

Nearest PDB structures (foldseek):
  2azq-assembly1_A-2  TM=1.003E+00  e=2.935E-68  Pseudomonas putida
  2xsr-assembly1_A-2  TM=9.489E-01  e=1.060E-40  Acinetobacter radioresistens
  2xsu-assembly1_A-2  TM=9.493E-01  e=1.621E-40  Acinetobacter radioresistens
  2xsv-assembly1_A-2  TM=9.491E-01  e=4.550E-40  Acinetobacter radioresistens
  3n9t-assembly1_A-2  TM=7.960E-01  e=2.995E-26  Pseudomonas putida

InterPro domains:
  IPR000627 Intradiol ring-cleavage dioxygenase, C-terminal [PF00775] (105-292)
  IPR000627 Intradiol ring-cleavage dioxygenase, C-terminal [PS00083] (135-163)
  IPR007535 Catechol dioxygenase, N-terminal [PF04444] (28-96)
  IPR012801 Catechol 1,2-dioxygenase, proteobacteria [TIGR02439] (8-290)
  IPR012801 Catechol 1,2-dioxygenase, proteobacteria [cd03460] (10-291)
  IPR015889 Intradiol ring-cleavage dioxygenase, core [G3DSA:2.60.130.10] (1-311)
  IPR015889 Intradiol ring-cleavage dioxygenase, core [SSF49482] (4-293)
  IPR050770 Intradiol Ring-Cleavage Dioxygenase [PTHR33711] (16-295)

Secondary structure (DSSP, 8-state):
---TTSHHHHHHHHHHHTTTSS-S-HHHHHHHHHHHHHHHHHIIIII--HHHHHHHHHHHHHHHHHT-HHHHHHHTTHHHHHHHHHHHHHHHTT---SSPP----S--BTTPPEEESEEE---S-S---EEEEEEEEE-SSS-B-TT-EEEEE---TTS--BTTBTTSPTTTTEEEEEP-TT-EEEEEEE----EE--TTSHHHHHHHHHT---EE--EEEEEEE-TTB--EEEEEEETT-TTTT--TT----TT-EE--EEE--TT--SSSS--SS-EEEEE--EE--B-SSGGGSS------BT---

Sequence (309 aa):
VKISHTADIQAFFNQVAGLDHAEGKPRFKQIILRVLQDTARLIEDLEITEDEFWHAVDYLNRLGGRNEAGLLAAGLGIEHFLDLLQDAKDAEAGLGGGTPRTIEGPLYVAGAPLAQGEVRMDDGTDPGVVMFLQGQVFDANGKPLAGATVDLWHANTQGTYSYFDSTQSEFNLRRRIITDAEGRYRARSIVPSGYGCDPQGPTQECLDLLGRHGQRPAHVHFFISAFGHRHLTTQINFAGDKYLWDDFAYATRDGLIGELRFVEDAAAARDRGVQGERFAELSFDFRLQGAQSPDAEARSHRPRALQEG

Solvent-accessible surface area: 17594 Å² total; per-residue (Å²): 176,104,98,9,134,36,79,114,35,74,57,113,25,58,117,77,11,7,80,83,84,108,134,66,120,105,164,108,19,115,69,71,39,145,75,46,31,54,54,16,114,107,60,37,90,125,140,48,66,140,100,95,71,156,133,57,55,68,36,119,104,97,11,38,63,150,127,20,63,24,34,25,34,3,0,86,15,89,19,38,103,101,20,82,76,68,44,58,119,13,78,163,72,61,50,83,37,29,18,46,43,1,3,18,3,48,38,7,2,11,49,5,58,105,20,143,12,118,28,113,0,18,66,54,104,45,126,32,50,33,0,32,0,86,9,41,0,46,21,57,116,32,122,65,25,61,29,0,32,0,8,1,3,1,2,3,41,127,7,45,10,0,101,97,29,107,122,22,51,162,41,6,0,3,41,63,0,38,4,50,97,92,0,103,0,40,0,62,0,10,32,3,36,29,38,32,15,73,112,154,2,1,0,20,69,28,0,85,153,99,72,63,60,4,64,10,0,8,3,0,4,0,4,0,15,5,188,58,32,49,32,18,30,1,0,0,0,8,34,75,40,190,57,20,143,78,6,6,1,100,0,19,42,117,54,0,48,1,114,27,151,89,50,129,64,78,66,13,67,210,147,143,66,32,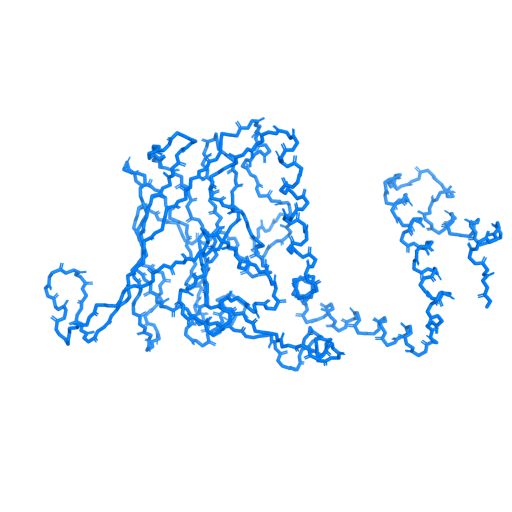140,27,136,104,4,0,43,4,63,27,68,0,98,4,38,38,29,148,50,119,113,18,82,52,79,66,170,71,117,28,27,77,63,166,125

Radius of gyration: 23.02 Å; Cα contacts (8 Å, |Δi|>4): 586; chains: 1; bounding box: 47×49×69 Å

Foldseek 3Di:
DAPLPPPVNLVVLLVVLPVVDDDDDPVSSVVSSVVVSVVSVCCVVVVQDVVNVVVVVVLVVQCVVVPCPQVQCLLVLVQVVVLVVVVVVCVVVVFPKWQRAFGQGAADAPDAAEEEQEDEQAPPDDPFFKEKEKEFEAERVGAGDFFKKKWKAFAAAVQDGPPVPPVGDPRHRTYIYGHHPRRMHIYTYGFHAKDFDPCPGSNNVVCVVVVHGGIAAGKMWIWIGDDQFATGTHIAGEPPTPCLPPHSSRGRDPSRYWYKDKDAAQQPPPDDPDGHGIHIYTYDYHYTYGAPDPNRRDDDVPDHHPPVD

CATH classification: 2.60.130.10